Protein AF-A0A9D2CQS1-F1 (afdb_monomer_lite)

Structure (mmCIF, N/CA/C/O backbone):
data_AF-A0A9D2CQS1-F1
#
_entry.id   AF-A0A9D2CQS1-F1
#
loop_
_atom_site.group_PDB
_atom_site.id
_atom_site.type_symbol
_atom_site.label_atom_id
_atom_site.label_alt_id
_atom_site.label_comp_id
_atom_site.label_asym_id
_atom_site.label_entity_id
_atom_site.label_seq_id
_atom_site.pdbx_PDB_ins_code
_atom_site.Cartn_x
_atom_site.Cartn_y
_atom_site.Cartn_z
_atom_site.occupancy
_atom_site.B_iso_or_equiv
_atom_site.auth_seq_id
_atom_site.auth_comp_id
_atom_site.auth_asym_id
_atom_site.auth_atom_id
_atom_site.pdbx_PDB_model_num
ATOM 1 N N . MET A 1 1 ? 15.005 7.655 14.142 1.00 37.34 1 MET A N 1
ATOM 2 C CA . MET A 1 1 ? 15.671 6.493 13.519 1.00 37.34 1 MET A CA 1
ATOM 3 C C . MET A 1 1 ? 14.578 5.500 13.160 1.00 37.34 1 MET A C 1
ATOM 5 O O . MET A 1 1 ? 13.903 5.037 14.071 1.00 37.34 1 MET A O 1
ATOM 9 N N . ALA A 1 2 ? 14.325 5.274 11.869 1.00 42.75 2 ALA A N 1
ATOM 10 C CA . ALA A 1 2 ? 13.354 4.274 11.430 1.00 42.75 2 ALA A CA 1
ATOM 11 C C . ALA A 1 2 ? 13.926 2.873 11.679 1.00 42.75 2 ALA A C 1
ATOM 13 O O . ALA A 1 2 ? 15.115 2.647 11.453 1.00 42.75 2 ALA A O 1
ATOM 14 N N . ARG A 1 3 ? 13.106 1.957 12.195 1.00 43.25 3 ARG A N 1
ATOM 15 C CA . ARG A 1 3 ? 13.489 0.556 12.393 1.00 43.25 3 ARG A CA 1
ATOM 16 C C . ARG A 1 3 ? 12.855 -0.253 11.269 1.00 43.25 3 ARG A C 1
ATOM 18 O O . ARG A 1 3 ? 11.634 -0.285 11.168 1.00 43.25 3 ARG A O 1
ATOM 25 N N . PHE A 1 4 ? 13.686 -0.862 10.432 1.00 52.09 4 PHE A N 1
ATOM 26 C CA . PHE A 1 4 ? 13.247 -1.740 9.353 1.00 52.09 4 PHE A CA 1
ATOM 27 C C . PHE A 1 4 ? 13.206 -3.177 9.878 1.00 52.09 4 PHE A C 1
ATOM 29 O O . PHE A 1 4 ? 14.236 -3.725 10.267 1.00 52.09 4 PHE A O 1
ATOM 36 N N . GLY A 1 5 ? 12.015 -3.769 9.928 1.00 50.44 5 GLY A N 1
ATOM 37 C CA . GLY A 1 5 ? 11.848 -5.218 10.008 1.00 50.44 5 GLY A CA 1
ATOM 38 C C . GLY A 1 5 ? 11.540 -5.714 8.604 1.00 50.44 5 GLY A C 1
ATOM 39 O O . GLY A 1 5 ? 10.442 -5.460 8.114 1.00 50.44 5 GLY A O 1
ATOM 40 N N . GLY A 1 6 ? 12.526 -6.325 7.947 1.00 54.59 6 GLY A N 1
ATOM 41 C CA . GLY A 1 6 ? 12.411 -6.796 6.571 1.00 54.59 6 GLY A CA 1
ATOM 42 C C . GLY A 1 6 ? 12.294 -8.317 6.493 1.00 54.59 6 GLY A C 1
ATOM 43 O O . GLY A 1 6 ? 13.095 -9.019 7.109 1.00 54.59 6 GLY A O 1
ATOM 44 N N . LEU A 1 7 ? 11.333 -8.821 5.725 1.00 56.66 7 LEU A N 1
ATOM 45 C CA . LEU A 1 7 ? 11.319 -10.190 5.206 1.00 56.66 7 LEU A CA 1
ATOM 46 C C . LEU A 1 7 ? 11.597 -10.109 3.695 1.00 56.66 7 LEU A C 1
ATOM 48 O O . LEU A 1 7 ? 11.192 -9.151 3.044 1.00 56.66 7 LEU A O 1
ATOM 52 N N . TYR A 1 8 ? 12.308 -11.079 3.127 1.00 61.00 8 TYR A N 1
ATOM 53 C CA . TYR A 1 8 ? 12.513 -11.176 1.677 1.00 61.00 8 TYR A CA 1
ATOM 54 C C . TYR A 1 8 ? 11.636 -12.315 1.154 1.00 61.00 8 TYR A C 1
ATOM 56 O O . TYR A 1 8 ? 11.759 -13.432 1.660 1.00 61.00 8 TYR A O 1
ATOM 64 N N . VAL A 1 9 ? 10.766 -12.049 0.174 1.00 62.91 9 VAL A N 1
ATOM 65 C CA . VAL A 1 9 ? 10.009 -13.101 -0.530 1.00 62.91 9 VAL A CA 1
ATOM 66 C C . VAL A 1 9 ? 10.627 -13.380 -1.899 1.00 62.91 9 VAL A C 1
ATOM 68 O O . VAL A 1 9 ? 11.302 -12.523 -2.473 1.00 62.91 9 VAL A O 1
ATOM 71 N N . ARG A 1 10 ? 10.420 -14.589 -2.419 1.00 62.03 10 ARG A N 1
ATOM 72 C CA . ARG A 1 10 ? 11.031 -15.068 -3.667 1.00 62.03 10 ARG A CA 1
ATOM 73 C C . ARG A 1 10 ? 10.170 -14.773 -4.900 1.00 62.03 10 ARG A C 1
ATOM 75 O O . ARG A 1 10 ? 10.720 -14.573 -5.986 1.00 62.03 10 ARG A O 1
ATOM 82 N N . SER A 1 11 ? 8.848 -14.702 -4.754 1.00 71.19 11 SER A N 1
ATOM 83 C CA . SER A 1 11 ? 7.910 -14.463 -5.864 1.00 71.19 11 SER A CA 1
ATOM 84 C C . SER A 1 11 ? 7.709 -12.977 -6.212 1.00 71.19 11 SER A C 1
ATOM 86 O O . SER A 1 11 ? 7.797 -12.104 -5.351 1.00 71.19 11 SER A O 1
ATOM 88 N N . ASP A 1 12 ? 7.458 -12.690 -7.497 1.00 77.81 12 ASP A N 1
ATOM 89 C CA . ASP A 1 12 ? 6.963 -11.379 -7.977 1.00 77.81 12 ASP A CA 1
ATOM 90 C C . ASP A 1 12 ? 5.491 -11.171 -7.632 1.00 77.81 12 ASP A C 1
ATOM 92 O O . ASP A 1 12 ? 5.027 -10.032 -7.550 1.00 77.81 12 ASP A O 1
ATOM 96 N N . ASP A 1 13 ? 4.784 -12.277 -7.400 1.00 87.31 13 ASP A N 1
ATOM 97 C CA . ASP A 1 13 ? 3.378 -12.281 -7.072 1.00 87.31 13 ASP A CA 1
ATOM 98 C C . ASP A 1 13 ? 3.202 -12.647 -5.598 1.00 87.31 13 ASP A C 1
ATOM 100 O O . ASP A 1 13 ? 3.689 -13.675 -5.118 1.00 87.31 13 ASP A O 1
ATOM 104 N N . PHE A 1 14 ? 2.511 -11.795 -4.853 1.00 88.00 14 PHE A N 1
ATOM 105 C CA . PHE A 1 14 ? 2.350 -11.963 -3.415 1.00 88.00 14 PHE A CA 1
ATOM 106 C C . PHE A 1 14 ? 1.097 -11.275 -2.894 1.00 88.00 14 PHE A C 1
ATOM 108 O O . PHE A 1 14 ? 0.509 -10.400 -3.535 1.00 88.00 14 PHE A O 1
ATOM 115 N N . VAL A 1 15 ? 0.731 -11.651 -1.671 1.00 90.19 15 VAL A N 1
ATOM 116 C CA . VAL A 1 15 ? -0.367 -11.062 -0.913 1.00 90.19 15 VAL A CA 1
ATOM 117 C C . VAL A 1 15 ? 0.108 -10.668 0.481 1.00 90.19 15 VAL A C 1
ATOM 119 O O . VAL A 1 15 ? 0.662 -11.486 1.213 1.00 90.19 15 VAL A O 1
ATOM 122 N N . TYR A 1 16 ? -0.167 -9.423 0.857 1.00 89.00 16 TYR A N 1
ATOM 123 C CA . TYR A 1 16 ? -0.285 -8.982 2.241 1.00 89.00 16 TYR A CA 1
ATOM 124 C C . TYR A 1 16 ? -1.746 -9.003 2.641 1.00 89.00 16 TYR A C 1
ATOM 126 O O . TYR A 1 16 ? -2.579 -8.470 1.912 1.00 89.00 16 TYR A O 1
ATOM 134 N N . SER A 1 17 ? -2.051 -9.513 3.822 1.00 93.31 17 SER A N 1
ATOM 135 C CA . SER A 1 17 ? -3.371 -9.335 4.413 1.00 93.31 17 SER A CA 1
ATOM 136 C C . SER A 1 17 ? -3.293 -9.232 5.920 1.00 93.31 17 SER A C 1
ATOM 138 O O . SER A 1 17 ? -2.386 -9.781 6.539 1.00 93.31 17 SER A O 1
ATOM 140 N N . GLY A 1 18 ? -4.268 -8.569 6.513 1.00 93.75 18 GLY A N 1
ATOM 141 C CA . GLY A 1 18 ? -4.416 -8.506 7.955 1.00 93.75 18 GLY A CA 1
ATOM 142 C C . GLY A 1 18 ? -5.528 -7.549 8.330 1.00 93.75 18 GLY A C 1
ATOM 143 O O . GLY A 1 18 ? -6.294 -7.102 7.475 1.00 93.75 18 GLY A O 1
ATOM 144 N N . THR A 1 19 ? -5.564 -7.199 9.605 1.00 94.50 19 THR A N 1
ATOM 145 C CA . THR A 1 19 ? -6.498 -6.212 10.136 1.00 94.50 19 THR A CA 1
ATOM 146 C C . THR A 1 19 ? -5.701 -5.024 10.651 1.00 94.50 19 THR A C 1
ATOM 148 O O . THR A 1 19 ? -4.766 -5.187 11.436 1.00 94.50 19 THR A O 1
ATOM 151 N N . ILE A 1 20 ? -6.047 -3.820 10.200 1.00 90.94 20 ILE A N 1
ATOM 152 C CA . ILE A 1 20 ? -5.440 -2.570 10.651 1.00 90.94 20 ILE A CA 1
ATOM 153 C C . ILE A 1 20 ? -6.438 -1.758 11.471 1.00 90.94 20 ILE A C 1
ATOM 155 O O . ILE A 1 20 ? -7.561 -1.518 11.039 1.00 90.94 20 ILE A O 1
ATOM 159 N N . THR A 1 21 ? -6.006 -1.289 12.638 1.00 89.38 21 THR A N 1
ATOM 160 C CA . THR A 1 21 ? -6.774 -0.373 13.488 1.00 89.38 21 THR A CA 1
ATOM 161 C C . THR A 1 21 ? -5.973 0.899 13.708 1.00 89.38 21 THR A C 1
ATOM 163 O O . THR A 1 21 ? -4.811 0.839 14.109 1.00 89.38 21 THR A O 1
ATOM 166 N N . PHE A 1 22 ? -6.581 2.059 13.466 1.00 84.25 22 PHE A N 1
ATOM 167 C CA . PHE A 1 22 ? -5.936 3.352 13.700 1.00 84.25 22 PHE A CA 1
ATOM 168 C C . PHE A 1 22 ? -6.301 3.888 15.089 1.00 84.25 22 PHE A C 1
ATOM 170 O O . PHE A 1 22 ? -7.402 4.402 15.291 1.00 84.25 22 PHE A O 1
ATOM 177 N N . ASP A 1 23 ? -5.367 3.832 16.042 1.00 76.31 23 ASP A N 1
ATOM 178 C CA . ASP A 1 23 ? -5.560 4.365 17.402 1.00 76.31 23 ASP A CA 1
ATOM 179 C C . ASP A 1 23 ? -5.594 5.895 17.407 1.00 76.31 23 ASP A C 1
ATOM 181 O O . ASP A 1 23 ? -6.260 6.521 18.235 1.00 76.31 23 ASP A O 1
ATOM 185 N N . LYS A 1 24 ? -4.880 6.509 16.457 1.00 71.00 24 LYS A N 1
ATOM 186 C CA . LYS A 1 24 ? -4.965 7.930 16.120 1.00 71.00 24 LYS A CA 1
ATOM 187 C C . LYS A 1 24 ? -4.969 8.088 14.607 1.00 71.00 24 LYS A C 1
ATOM 189 O O . LYS A 1 24 ? -4.025 7.693 13.934 1.00 71.00 24 LYS A O 1
ATOM 194 N N . THR A 1 25 ? -5.997 8.738 14.073 1.00 62.75 25 THR A N 1
ATOM 195 C CA . THR A 1 25 ? -5.985 9.200 12.682 1.00 62.75 25 THR A CA 1
ATOM 196 C C . THR A 1 25 ? -5.242 10.526 12.630 1.00 62.75 25 THR A C 1
ATOM 198 O O . THR A 1 25 ? -5.837 11.586 12.860 1.00 62.75 25 THR A O 1
ATOM 201 N N . GLY A 1 26 ? -3.936 10.467 12.404 1.00 57.19 26 GLY A N 1
ATOM 202 C CA . GLY A 1 26 ? -3.149 11.668 12.187 1.00 57.19 26 GLY A CA 1
ATOM 203 C C . GLY A 1 26 ? -3.563 12.421 10.917 1.00 57.19 26 GLY A C 1
ATOM 204 O O . GLY A 1 26 ? -4.353 11.933 10.104 1.00 57.19 26 GLY A O 1
ATOM 205 N N . VAL A 1 27 ? -3.086 13.657 10.799 1.00 57.84 27 VAL A N 1
ATOM 206 C CA . VAL A 1 27 ? -3.340 14.553 9.653 1.00 57.84 27 VAL A CA 1
ATOM 207 C C . VAL A 1 27 ? -2.078 14.775 8.815 1.00 57.84 27 VAL A C 1
ATOM 209 O O . VAL A 1 27 ? -2.158 15.412 7.769 1.00 57.84 27 VAL A O 1
ATOM 212 N N . ASP A 1 28 ? -0.925 14.272 9.270 1.00 61.22 28 ASP A N 1
ATOM 213 C CA . ASP A 1 28 ? 0.359 14.375 8.579 1.00 61.22 28 ASP A CA 1
ATOM 214 C C . ASP A 1 28 ? 0.554 13.165 7.647 1.00 61.22 28 ASP A C 1
ATOM 216 O O . ASP A 1 28 ? 0.139 12.045 7.947 1.00 61.22 28 ASP A O 1
ATOM 220 N N . PHE A 1 29 ? 1.247 13.371 6.527 1.00 60.56 29 PHE A N 1
ATOM 221 C CA . PHE A 1 29 ? 1.643 12.310 5.590 1.00 60.56 29 PHE A CA 1
ATOM 222 C C . PHE A 1 29 ? 2.406 11.178 6.300 1.00 60.56 29 PHE A C 1
ATOM 224 O O . PHE A 1 29 ? 2.378 10.013 5.909 1.00 60.56 29 PHE A O 1
ATOM 231 N N . TRP A 1 30 ? 3.103 11.505 7.388 1.00 66.00 30 TRP A N 1
ATOM 232 C CA . TRP A 1 30 ? 3.865 10.563 8.207 1.00 66.00 30 TRP A CA 1
ATOM 233 C C . TRP A 1 30 ? 3.014 9.706 9.159 1.00 66.00 30 TRP A C 1
ATOM 235 O O . TRP A 1 30 ? 3.565 8.821 9.819 1.00 66.00 30 TRP A O 1
ATOM 245 N N . ASP A 1 31 ? 1.699 9.915 9.189 1.00 70.88 31 ASP A N 1
ATOM 246 C CA . ASP A 1 31 ? 0.775 9.280 10.128 1.00 70.88 31 ASP A CA 1
ATOM 247 C C . ASP A 1 31 ? 0.035 8.064 9.522 1.00 70.88 31 ASP A C 1
ATOM 249 O O . ASP A 1 31 ? -1.030 7.665 9.999 1.00 70.88 31 ASP A O 1
ATOM 253 N N . GLY A 1 32 ? 0.580 7.440 8.479 1.00 75.12 32 GLY A N 1
ATOM 254 C CA . GLY A 1 32 ? 0.019 6.220 7.887 1.00 75.12 32 GLY A CA 1
ATOM 255 C C . GLY A 1 32 ? 0.697 4.928 8.325 1.00 75.12 32 GLY A C 1
ATOM 256 O O . GLY A 1 32 ? 1.859 4.932 8.741 1.00 75.12 32 GLY A O 1
ATOM 257 N N . ALA A 1 33 ? -0.009 3.811 8.148 1.00 84.56 33 ALA A N 1
ATOM 258 C CA . ALA A 1 33 ? 0.635 2.504 8.071 1.00 84.56 33 ALA A CA 1
ATOM 259 C C . ALA A 1 33 ? 1.211 2.305 6.676 1.00 84.56 33 ALA A C 1
ATOM 261 O O . ALA A 1 33 ? 0.487 2.445 5.690 1.00 84.56 33 ALA A O 1
ATOM 262 N N . ARG A 1 34 ? 2.509 2.002 6.596 1.00 86.69 34 ARG A N 1
ATOM 263 C CA . ARG A 1 34 ? 3.194 1.787 5.324 1.00 86.69 34 ARG A CA 1
ATOM 264 C C . ARG A 1 34 ? 3.592 0.331 5.186 1.00 86.69 34 ARG A C 1
ATOM 266 O O . ARG A 1 34 ? 4.334 -0.193 6.019 1.00 86.69 34 ARG A O 1
ATOM 273 N N . PHE A 1 35 ? 3.135 -0.295 4.118 1.00 88.50 35 PHE A N 1
ATOM 274 C CA . PHE A 1 35 ? 3.511 -1.652 3.751 1.00 88.50 35 PHE A CA 1
ATOM 275 C C . PHE A 1 35 ? 4.529 -1.576 2.630 1.00 88.50 35 PHE A C 1
ATOM 277 O O . PHE A 1 35 ? 4.196 -1.125 1.540 1.00 88.50 35 PHE A O 1
ATOM 284 N N . VAL A 1 36 ? 5.765 -1.977 2.906 1.00 88.38 36 VAL A N 1
ATOM 285 C CA . VAL A 1 36 ? 6.832 -2.041 1.909 1.00 88.38 36 VAL A CA 1
ATOM 286 C C . VAL A 1 36 ? 6.533 -3.192 0.955 1.00 88.38 36 VAL A C 1
ATOM 288 O O . VAL A 1 36 ? 6.339 -4.322 1.396 1.00 88.38 36 VAL A O 1
ATOM 291 N N . ILE A 1 37 ? 6.468 -2.883 -0.337 1.00 88.25 37 ILE A N 1
ATOM 292 C CA . ILE A 1 37 ? 6.133 -3.820 -1.424 1.00 88.25 37 ILE A CA 1
ATOM 293 C C . ILE A 1 37 ? 7.238 -3.914 -2.490 1.00 88.25 37 ILE A C 1
ATOM 295 O O . ILE A 1 37 ? 7.050 -4.529 -3.542 1.00 88.25 37 ILE A O 1
ATOM 299 N N . GLY A 1 38 ? 8.368 -3.266 -2.218 1.00 87.62 38 GLY A N 1
ATOM 300 C CA . GLY A 1 38 ? 9.615 -3.302 -2.969 1.00 87.62 38 GLY A CA 1
ATOM 301 C C . GLY A 1 38 ? 10.690 -2.561 -2.173 1.00 87.62 38 GLY A C 1
ATOM 302 O O . GLY A 1 38 ? 10.397 -1.551 -1.535 1.00 87.62 38 GLY A O 1
ATOM 303 N N . TYR A 1 39 ? 11.923 -3.051 -2.160 1.00 84.38 39 TYR A N 1
ATOM 304 C CA . TYR A 1 39 ? 13.003 -2.495 -1.351 1.00 84.38 39 TYR A CA 1
ATOM 305 C C . TYR A 1 39 ? 14.357 -2.761 -2.007 1.00 84.38 39 TYR A C 1
ATOM 307 O O . TYR A 1 39 ? 14.743 -3.917 -2.163 1.00 84.38 39 TYR A O 1
ATOM 315 N N . ASN A 1 40 ? 15.088 -1.693 -2.323 1.00 82.50 40 ASN A N 1
ATOM 316 C CA . ASN A 1 40 ? 16.499 -1.777 -2.698 1.00 82.50 40 ASN A CA 1
ATOM 317 C C . ASN A 1 40 ? 17.368 -1.480 -1.472 1.00 82.50 40 ASN A C 1
ATOM 319 O O . ASN A 1 40 ? 18.233 -2.267 -1.087 1.00 82.50 40 ASN A O 1
ATOM 323 N N . ASP A 1 41 ? 17.112 -0.338 -0.830 1.00 82.19 41 ASP A N 1
ATOM 324 C CA . ASP A 1 41 ? 17.894 0.167 0.293 1.00 82.19 41 ASP A CA 1
ATOM 325 C C . ASP A 1 41 ? 17.062 1.139 1.169 1.00 82.19 41 ASP A C 1
ATOM 327 O O . ASP A 1 41 ? 15.924 1.473 0.832 1.00 82.19 41 ASP A O 1
ATOM 331 N N . PRO A 1 42 ? 17.577 1.617 2.323 1.00 79.12 42 PRO A N 1
ATOM 332 C CA . PRO A 1 42 ? 16.823 2.507 3.214 1.00 79.12 42 PRO A CA 1
ATOM 333 C C . PRO A 1 42 ? 16.420 3.866 2.611 1.00 79.12 42 PRO A C 1
ATOM 335 O O . PRO A 1 42 ? 15.651 4.604 3.232 1.00 79.12 42 PRO A O 1
ATOM 338 N N . THR A 1 43 ? 16.977 4.231 1.458 1.00 80.31 43 THR A N 1
ATOM 339 C CA . THR A 1 43 ? 16.719 5.464 0.706 1.00 80.31 43 THR A CA 1
ATOM 340 C C . THR A 1 43 ? 15.962 5.230 -0.605 1.00 80.31 43 THR A C 1
ATOM 342 O O . THR A 1 43 ? 15.407 6.191 -1.139 1.00 80.31 43 THR A O 1
ATOM 345 N N . GLU A 1 44 ? 15.825 3.978 -1.049 1.00 85.38 44 GLU A N 1
ATOM 346 C CA . GLU A 1 44 ? 15.041 3.581 -2.216 1.00 85.38 44 GLU A CA 1
ATOM 347 C C . GLU A 1 44 ? 14.154 2.353 -1.939 1.00 85.38 44 GLU A C 1
ATOM 349 O O . GLU A 1 44 ? 14.617 1.211 -1.865 1.00 85.38 44 GLU A O 1
ATOM 354 N N . PHE A 1 45 ? 12.848 2.594 -1.791 1.00 86.00 45 PHE A N 1
ATOM 355 C CA . PHE A 1 45 ? 11.854 1.554 -1.517 1.00 86.00 45 PHE A CA 1
ATOM 356 C C . PHE A 1 45 ? 10.439 1.995 -1.913 1.00 86.00 45 PHE A C 1
ATOM 358 O O . PHE A 1 45 ? 10.133 3.182 -1.997 1.00 86.00 45 PHE A O 1
ATOM 365 N N . GLU A 1 46 ? 9.551 1.032 -2.121 1.00 89.88 46 GLU A N 1
ATOM 366 C CA . GLU A 1 46 ? 8.153 1.211 -2.510 1.00 89.88 46 GLU A CA 1
ATOM 367 C C . GLU A 1 46 ? 7.209 0.828 -1.382 1.00 89.88 46 GLU A C 1
ATOM 369 O O . GLU A 1 46 ? 7.415 -0.185 -0.713 1.00 89.88 46 GLU A O 1
ATOM 374 N N . VAL A 1 47 ? 6.137 1.597 -1.202 1.00 90.00 47 VAL A N 1
ATOM 375 C CA . VAL A 1 47 ? 5.142 1.349 -0.159 1.00 90.00 47 VAL A CA 1
ATOM 376 C C . VAL A 1 47 ? 3.712 1.524 -0.645 1.00 90.00 47 VAL A C 1
ATOM 378 O O . VAL A 1 47 ? 3.426 2.347 -1.517 1.00 90.00 47 VAL A O 1
ATOM 381 N N . ILE A 1 48 ? 2.804 0.795 -0.000 1.00 92.31 48 ILE A N 1
ATOM 382 C CA . ILE A 1 48 ? 1.393 1.162 0.081 1.00 92.31 48 ILE A CA 1
ATOM 383 C C . ILE A 1 48 ? 1.142 1.840 1.422 1.00 92.31 48 ILE A C 1
ATOM 385 O O . ILE A 1 48 ? 1.319 1.234 2.482 1.00 92.31 48 ILE A O 1
ATOM 389 N N . ASP A 1 49 ? 0.714 3.095 1.366 1.00 88.75 49 ASP A N 1
ATOM 390 C CA . ASP A 1 49 ? 0.402 3.911 2.527 1.00 88.75 49 ASP A CA 1
ATOM 391 C C . ASP A 1 49 ? -1.105 3.919 2.790 1.00 88.75 49 ASP A C 1
ATOM 393 O O . ASP A 1 49 ? -1.881 4.357 1.943 1.00 88.75 49 ASP A O 1
ATOM 397 N N . PHE A 1 50 ? -1.513 3.518 3.990 1.00 89.06 50 PHE A N 1
ATOM 398 C CA . PHE A 1 50 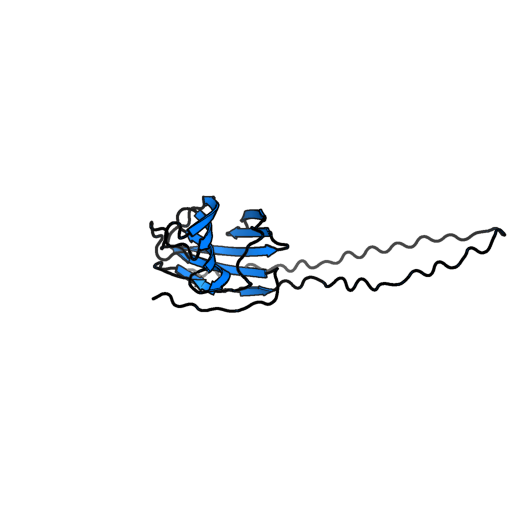? -2.871 3.690 4.500 1.00 89.06 50 PHE A CA 1
ATOM 399 C C . PHE A 1 50 ? -2.869 4.906 5.427 1.00 89.06 50 PHE A C 1
ATOM 401 O O . PHE A 1 50 ? -2.339 4.845 6.540 1.00 89.06 50 PHE A O 1
ATOM 408 N N . GLN A 1 51 ? -3.420 6.027 4.961 1.00 82.12 51 GLN A N 1
ATOM 409 C CA . GLN A 1 51 ? -3.464 7.305 5.681 1.00 82.12 51 GLN A CA 1
ATOM 410 C C . GLN A 1 51 ? -4.905 7.810 5.754 1.00 82.12 51 GLN A C 1
ATOM 412 O O . GLN A 1 51 ? -5.719 7.477 4.903 1.00 82.12 51 GLN A O 1
ATOM 417 N N . ARG A 1 52 ? -5.232 8.687 6.714 1.00 72.81 52 ARG A N 1
ATOM 418 C CA . ARG A 1 52 ? -6.602 9.214 6.911 1.00 72.81 52 ARG A CA 1
ATOM 419 C C . ARG A 1 52 ? -7.271 9.738 5.626 1.00 72.81 52 ARG A C 1
ATOM 421 O O . ARG A 1 52 ? -8.490 9.673 5.520 1.00 72.81 52 ARG A O 1
ATOM 428 N N . GLY A 1 53 ? -6.489 10.298 4.700 1.00 78.06 53 GLY A N 1
ATOM 429 C CA . GLY A 1 53 ? -6.977 10.859 3.437 1.00 78.06 53 GLY A CA 1
ATOM 430 C C . GLY A 1 53 ? -7.080 9.867 2.276 1.00 78.06 53 GLY A C 1
ATOM 431 O O . GLY A 1 53 ? -7.633 10.227 1.238 1.00 78.06 53 GLY A O 1
ATOM 432 N N . GLY A 1 54 ? -6.559 8.649 2.420 1.00 88.69 54 GLY A N 1
ATOM 433 C CA . GLY A 1 54 ? -6.638 7.639 1.377 1.00 88.69 54 GLY A CA 1
ATOM 434 C C . GLY A 1 54 ? -5.562 6.570 1.426 1.00 88.69 54 GLY A C 1
ATOM 435 O O . GLY A 1 54 ? -4.788 6.447 2.378 1.00 88.69 54 GLY A O 1
ATOM 436 N N . ILE A 1 55 ? -5.545 5.797 0.350 1.00 92.19 55 ILE A N 1
ATOM 437 C CA . ILE A 1 55 ? -4.556 4.760 0.090 1.00 92.19 55 ILE A CA 1
ATOM 438 C C . ILE A 1 55 ? -3.654 5.249 -1.036 1.00 92.19 55 ILE A C 1
ATOM 440 O O . ILE A 1 55 ? -4.150 5.682 -2.078 1.00 92.19 55 ILE A O 1
ATOM 444 N N . PHE A 1 56 ? -2.342 5.191 -0.828 1.00 91.62 56 PHE A N 1
ATOM 445 C CA . PHE A 1 56 ? -1.353 5.720 -1.764 1.00 91.62 56 PHE A CA 1
ATOM 446 C C . PHE A 1 56 ? -0.339 4.645 -2.124 1.00 91.62 56 PHE A C 1
ATOM 448 O O . PHE A 1 56 ? 0.152 3.945 -1.247 1.00 91.62 56 PHE A O 1
ATOM 455 N N . TYR A 1 57 ? 0.015 4.556 -3.402 1.00 93.12 57 TYR A N 1
ATOM 456 C CA . TYR A 1 57 ? 1.203 3.831 -3.841 1.00 93.12 57 TYR A CA 1
ATOM 457 C C . TYR A 1 57 ? 2.316 4.840 -4.113 1.00 93.12 57 TYR A C 1
ATOM 459 O O . TYR A 1 57 ? 2.167 5.719 -4.974 1.00 93.12 57 TYR A O 1
ATOM 467 N N . THR A 1 58 ? 3.414 4.734 -3.364 1.00 90.06 58 THR A N 1
ATOM 468 C CA . THR A 1 58 ? 4.533 5.676 -3.433 1.00 90.06 58 THR A CA 1
ATOM 469 C C . THR A 1 58 ? 5.886 4.961 -3.468 1.00 90.06 58 THR A C 1
ATOM 471 O O . THR A 1 58 ? 6.034 3.855 -2.948 1.00 90.06 58 THR A O 1
ATOM 474 N N . LYS A 1 59 ? 6.888 5.596 -4.087 1.00 89.06 59 LYS A N 1
ATOM 475 C CA . LYS A 1 59 ? 8.300 5.183 -4.043 1.00 89.06 59 LYS A CA 1
ATOM 476 C C . LYS A 1 59 ? 9.131 6.275 -3.393 1.00 89.06 59 LYS A C 1
ATOM 478 O O . LYS A 1 59 ? 9.111 7.428 -3.818 1.00 89.06 59 LYS A O 1
ATOM 483 N N . ARG A 1 60 ? 9.883 5.905 -2.364 1.00 86.25 60 ARG A N 1
ATOM 484 C CA . ARG A 1 60 ? 10.977 6.699 -1.817 1.00 86.25 60 ARG A CA 1
ATOM 485 C C . ARG A 1 60 ? 12.145 6.599 -2.794 1.00 86.25 60 ARG A C 1
ATOM 487 O O . ARG A 1 60 ? 12.515 5.496 -3.180 1.00 86.25 60 ARG A O 1
ATOM 494 N N . THR A 1 61 ? 12.688 7.736 -3.217 1.00 83.25 61 THR A N 1
ATOM 495 C CA . THR A 1 61 ? 13.841 7.801 -4.125 1.00 83.25 61 THR A CA 1
ATOM 496 C C . THR A 1 61 ? 15.062 8.397 -3.425 1.00 83.25 61 THR A C 1
ATOM 498 O O . THR A 1 61 ? 14.944 9.170 -2.465 1.00 83.25 61 THR A O 1
ATOM 501 N N . ASN A 1 62 ? 16.243 8.080 -3.962 1.00 77.50 62 ASN A N 1
ATOM 502 C CA . ASN A 1 62 ? 17.534 8.597 -3.497 1.00 77.50 62 ASN A CA 1
ATOM 503 C C . ASN A 1 62 ? 17.699 10.111 -3.718 1.00 77.50 62 ASN A C 1
ATOM 505 O O . ASN A 1 62 ? 18.582 10.734 -3.125 1.00 77.50 62 ASN A O 1
ATOM 509 N N . ASP A 1 63 ? 16.843 10.723 -4.540 1.00 72.06 63 ASP A N 1
ATOM 510 C CA . ASP A 1 63 ? 16.831 12.165 -4.747 1.00 72.06 63 ASP A CA 1
ATOM 511 C C . ASP A 1 63 ? 16.179 12.875 -3.547 1.00 72.06 63 ASP A C 1
ATOM 513 O O . ASP A 1 63 ? 15.004 12.705 -3.213 1.00 72.06 63 ASP A O 1
ATOM 517 N N . VAL A 1 64 ? 16.981 13.689 -2.864 1.00 54.69 64 VAL A N 1
ATOM 518 C CA . VAL A 1 64 ? 16.591 14.426 -1.657 1.00 54.69 64 VAL A CA 1
ATOM 519 C C . VAL A 1 64 ? 15.598 15.556 -1.974 1.00 54.69 64 VAL A C 1
ATOM 521 O O . VAL A 1 64 ? 14.887 16.004 -1.076 1.00 54.69 64 VAL A O 1
ATOM 524 N N . SER A 1 65 ? 15.523 16.010 -3.231 1.00 51.62 65 SER A N 1
ATOM 525 C CA . SER A 1 65 ? 14.681 17.140 -3.650 1.00 51.62 65 SER A CA 1
ATOM 526 C C . SER A 1 65 ? 13.223 16.763 -3.941 1.00 51.62 65 SER A C 1
ATOM 528 O O . SER A 1 65 ? 12.332 17.597 -3.784 1.00 51.62 65 SER A O 1
ATOM 530 N N . THR A 1 66 ? 12.957 15.504 -4.300 1.00 54.91 66 THR A N 1
ATOM 531 C CA . THR A 1 66 ? 11.636 15.009 -4.740 1.00 54.91 66 THR A CA 1
ATOM 532 C C . THR A 1 66 ? 11.129 13.853 -3.894 1.00 54.91 66 THR A C 1
ATOM 534 O O . THR A 1 66 ? 10.298 13.088 -4.357 1.00 54.91 66 THR A O 1
ATOM 537 N N . GLY A 1 67 ? 11.620 13.738 -2.658 1.00 73.44 67 GLY A N 1
ATOM 538 C CA . GLY A 1 67 ? 11.827 12.486 -1.941 1.00 73.44 67 GLY A CA 1
ATOM 539 C C . GLY A 1 67 ? 10.757 11.385 -1.914 1.00 73.44 67 GLY A C 1
ATOM 540 O O . GLY A 1 67 ? 11.089 10.276 -1.511 1.00 73.44 67 GLY A O 1
ATOM 541 N N . TRP A 1 68 ? 9.530 11.629 -2.348 1.00 83.44 68 TRP A N 1
ATOM 542 C CA . TRP A 1 68 ? 8.538 10.605 -2.635 1.00 83.44 68 TRP A CA 1
ATOM 543 C C . TRP A 1 68 ? 7.931 10.813 -4.024 1.00 83.44 68 TRP A C 1
ATOM 545 O O . TRP A 1 68 ? 7.361 11.863 -4.321 1.00 83.44 68 TRP A O 1
ATOM 555 N N . GLN A 1 69 ? 8.002 9.781 -4.856 1.00 87.94 69 GLN A N 1
ATOM 556 C CA . GLN A 1 69 ? 7.251 9.691 -6.098 1.00 87.94 69 GLN A CA 1
ATOM 557 C C . GLN A 1 69 ? 5.880 9.070 -5.813 1.00 87.94 69 GLN A C 1
ATOM 559 O O . GLN A 1 69 ? 5.793 7.992 -5.227 1.00 87.94 69 GLN A O 1
ATOM 564 N N . HIS A 1 70 ? 4.808 9.739 -6.237 1.00 88.06 70 HIS A N 1
ATOM 565 C CA . HIS A 1 70 ? 3.433 9.256 -6.089 1.00 88.06 70 HIS A CA 1
ATOM 566 C C . HIS A 1 70 ? 2.935 8.663 -7.410 1.00 88.06 70 HIS A C 1
ATOM 568 O O . HIS A 1 70 ? 2.952 9.348 -8.432 1.00 88.06 70 HIS A O 1
ATOM 574 N N . TYR A 1 71 ? 2.471 7.413 -7.385 1.00 90.94 71 TYR A N 1
ATOM 575 C CA . TYR A 1 71 ? 2.002 6.705 -8.582 1.00 90.94 71 TYR A CA 1
ATOM 576 C C . TYR A 1 71 ? 0.481 6.688 -8.704 1.00 90.94 71 TYR A C 1
ATOM 578 O O . TYR A 1 71 ? -0.066 6.974 -9.768 1.00 90.94 71 TYR A O 1
ATOM 586 N N . THR A 1 72 ? -0.209 6.361 -7.610 1.00 92.88 72 THR A N 1
ATOM 587 C CA . THR A 1 72 ? -1.672 6.399 -7.538 1.00 92.88 72 THR A CA 1
ATOM 588 C C . THR A 1 72 ? -2.145 6.728 -6.128 1.00 92.88 72 THR A C 1
ATOM 590 O O . THR A 1 72 ? -1.459 6.435 -5.143 1.00 92.88 72 THR A O 1
ATOM 593 N N . SER A 1 73 ? -3.314 7.359 -6.042 1.00 92.12 73 SER A N 1
ATOM 594 C CA . SER A 1 73 ? -4.002 7.673 -4.797 1.00 92.12 73 SER A CA 1
ATOM 595 C C . SER A 1 73 ? -5.500 7.442 -4.950 1.00 92.12 73 SER A C 1
ATOM 597 O O . SER A 1 73 ? -6.119 7.872 -5.924 1.00 92.12 73 SER A O 1
ATOM 599 N N . VAL A 1 74 ? -6.090 6.768 -3.968 1.00 93.56 74 VAL A N 1
ATOM 600 C CA . VAL A 1 74 ? -7.538 6.571 -3.897 1.00 93.56 74 VAL A CA 1
ATOM 601 C C . VAL A 1 74 ? -8.042 7.160 -2.585 1.00 93.56 74 VAL A C 1
ATOM 603 O O . VAL A 1 74 ? -7.587 6.730 -1.520 1.00 93.56 74 VAL A O 1
ATOM 606 N N . PRO A 1 75 ? -8.957 8.148 -2.626 1.00 91.56 75 PRO A N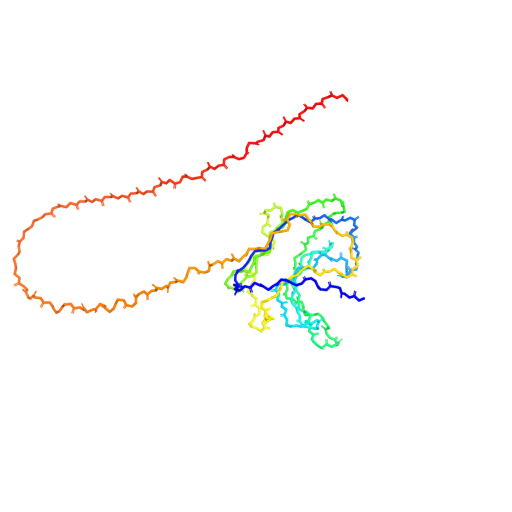 1
ATOM 607 C CA . PRO A 1 75 ? -9.562 8.692 -1.421 1.00 91.56 75 PRO A CA 1
ATOM 608 C C . PRO A 1 75 ? -10.267 7.597 -0.622 1.00 91.56 75 PRO A C 1
ATOM 610 O O . PRO A 1 75 ? -11.119 6.880 -1.142 1.00 91.56 75 PRO A O 1
ATOM 613 N N . TYR A 1 76 ? -9.921 7.492 0.655 1.00 89.44 76 TYR A N 1
ATOM 614 C CA . TYR A 1 76 ? -10.528 6.553 1.590 1.00 89.44 76 TYR A CA 1
ATOM 615 C C . TYR A 1 76 ? -10.438 7.140 2.995 1.00 89.44 76 TYR A C 1
ATOM 617 O O . TYR A 1 76 ? -9.366 7.563 3.425 1.00 89.44 76 TYR A O 1
ATOM 625 N N . LEU A 1 77 ? -11.565 7.197 3.704 1.00 88.50 77 LEU A N 1
ATOM 626 C CA . LEU A 1 77 ? -11.640 7.843 5.011 1.00 88.50 77 LEU A CA 1
ATOM 627 C C . LEU A 1 77 ? -11.589 6.803 6.130 1.00 88.50 77 LEU A C 1
ATOM 629 O O . LEU A 1 77 ? -12.621 6.290 6.561 1.00 88.50 77 LEU A O 1
ATOM 633 N N . PHE A 1 78 ? -10.386 6.537 6.632 1.00 87.06 78 PHE A N 1
ATOM 634 C CA . PHE A 1 78 ? -10.211 5.727 7.836 1.00 87.06 78 PHE A CA 1
ATOM 635 C C . PHE A 1 78 ? -10.643 6.513 9.076 1.00 87.06 78 PHE A C 1
ATOM 637 O O . PHE A 1 78 ? -10.301 7.691 9.243 1.00 87.06 78 PHE A O 1
ATOM 644 N N . LYS A 1 79 ? -11.384 5.854 9.965 1.00 86.69 79 LYS A N 1
ATOM 645 C CA . LYS A 1 79 ? -11.839 6.399 11.240 1.00 86.69 79 LYS A CA 1
ATOM 646 C C . LYS A 1 79 ? -11.018 5.835 12.387 1.00 86.69 79 LYS A C 1
ATOM 648 O O . LYS A 1 79 ? -10.570 4.693 12.375 1.00 86.69 79 LYS A O 1
ATOM 653 N N . GLN A 1 80 ? -10.837 6.671 13.399 1.00 86.62 80 GLN A N 1
ATOM 654 C CA . GLN A 1 80 ? -10.136 6.297 14.615 1.00 86.62 80 GLN A CA 1
ATOM 655 C C . GLN A 1 80 ? -10.921 5.228 15.381 1.00 86.62 80 GLN A C 1
ATOM 657 O O . GLN A 1 80 ? -12.129 5.370 15.566 1.00 86.62 80 GLN A O 1
ATOM 662 N N . GLY A 1 81 ? -10.223 4.194 15.851 1.00 87.06 81 GLY A N 1
ATOM 663 C CA . GLY A 1 81 ? -10.799 3.092 16.624 1.00 87.06 81 GLY A CA 1
ATOM 664 C C . GLY A 1 81 ? -11.624 2.093 15.809 1.00 87.06 81 GLY A C 1
ATOM 665 O O . GLY A 1 81 ? -12.116 1.126 16.382 1.00 87.06 81 GLY A O 1
ATOM 666 N N . GLU A 1 82 ? -11.773 2.301 14.498 1.00 90.81 82 GLU A N 1
ATOM 667 C CA . GLU A 1 82 ? -12.327 1.294 13.594 1.00 90.81 82 GLU A CA 1
ATOM 668 C C . GLU A 1 82 ? -11.208 0.377 13.085 1.00 90.81 82 GLU A C 1
ATOM 670 O O . GLU A 1 82 ? -10.091 0.823 12.797 1.00 90.81 82 GLU A O 1
ATOM 675 N N . SER A 1 83 ? -11.539 -0.908 12.978 1.00 92.94 83 SER A N 1
ATOM 676 C CA . SER A 1 83 ? -10.683 -1.935 12.394 1.00 92.94 83 SER A CA 1
ATOM 677 C C . SER A 1 83 ? -11.070 -2.173 10.939 1.00 92.94 83 SER A C 1
ATOM 679 O O . SER A 1 83 ? -12.254 -2.183 10.597 1.00 92.94 83 SER A O 1
ATOM 681 N N . TYR A 1 84 ? -10.066 -2.377 10.095 1.00 94.00 84 TYR A N 1
ATOM 682 C CA . TYR A 1 84 ? -10.225 -2.595 8.665 1.00 94.00 84 TYR A CA 1
ATOM 683 C C . TYR A 1 84 ? -9.467 -3.845 8.252 1.00 94.00 84 TYR A C 1
ATOM 685 O O . TYR A 1 84 ? -8.251 -3.918 8.436 1.00 94.00 84 TYR A O 1
ATOM 693 N N . ASP A 1 85 ? -10.166 -4.803 7.659 1.00 96.94 85 ASP A N 1
ATOM 694 C CA . ASP A 1 85 ? -9.501 -5.913 6.990 1.00 96.94 85 ASP A CA 1
ATOM 695 C C . ASP A 1 85 ? -8.940 -5.398 5.671 1.00 96.94 85 ASP A C 1
ATOM 697 O O . ASP A 1 85 ? -9.641 -4.732 4.911 1.00 96.94 85 ASP A O 1
ATOM 701 N N . PHE A 1 86 ? -7.673 -5.673 5.393 1.00 96.19 86 PHE A N 1
ATOM 702 C CA . PHE A 1 86 ? -7.033 -5.233 4.162 1.00 96.19 86 PHE A CA 1
ATOM 703 C C . PHE A 1 86 ? -6.366 -6.398 3.444 1.00 96.19 86 PHE A C 1
ATOM 705 O O . PHE A 1 86 ? -5.908 -7.360 4.067 1.00 96.19 86 PHE A O 1
ATOM 712 N N . ALA A 1 87 ? -6.263 -6.271 2.124 1.00 95.94 87 ALA A N 1
ATOM 713 C CA . ALA A 1 87 ? -5.361 -7.080 1.323 1.00 95.94 87 ALA A CA 1
ATOM 714 C C . ALA A 1 87 ? -4.628 -6.211 0.297 1.00 95.94 87 ALA A C 1
ATOM 716 O O . ALA A 1 87 ? -5.254 -5.421 -0.401 1.00 95.94 87 ALA A O 1
ATOM 717 N N . ILE A 1 88 ? -3.313 -6.376 0.177 1.00 94.69 88 ILE A N 1
ATOM 718 C CA . ILE A 1 88 ? -2.494 -5.788 -0.890 1.00 94.69 88 ILE A CA 1
ATOM 719 C C . ILE A 1 88 ? -1.964 -6.949 -1.711 1.00 94.69 88 ILE A C 1
ATOM 721 O O . ILE A 1 88 ? -1.323 -7.845 -1.166 1.00 94.69 88 ILE A O 1
ATOM 725 N N . LYS A 1 89 ? -2.230 -6.943 -3.010 1.00 94.00 89 LYS A N 1
ATOM 726 C CA . LYS A 1 89 ? -1.837 -8.018 -3.915 1.00 94.00 89 LYS A CA 1
ATOM 727 C C . LYS A 1 89 ? -1.006 -7.425 -5.032 1.00 94.00 89 LYS A C 1
ATOM 729 O O . LYS A 1 89 ? -1.427 -6.455 -5.661 1.00 94.00 89 LYS A O 1
ATOM 734 N N . VAL A 1 90 ? 0.143 -8.025 -5.289 1.00 91.75 90 VAL A N 1
ATOM 735 C CA . VAL A 1 90 ? 0.886 -7.807 -6.526 1.00 91.75 90 VAL A CA 1
ATOM 736 C C . VAL A 1 90 ? 0.757 -9.093 -7.317 1.00 91.75 90 VAL A C 1
ATOM 738 O O . VAL A 1 90 ? 1.082 -10.154 -6.800 1.00 91.75 90 VAL A O 1
ATOM 741 N N . ILE A 1 91 ? 0.181 -9.011 -8.513 1.00 91.69 91 ILE A N 1
ATOM 742 C CA . ILE A 1 91 ? -0.047 -10.167 -9.387 1.00 91.69 91 ILE A CA 1
ATOM 743 C C . ILE A 1 91 ? 0.243 -9.725 -10.813 1.00 91.69 91 ILE A C 1
ATOM 745 O O . ILE A 1 91 ? -0.370 -8.768 -11.291 1.00 91.69 91 ILE A O 1
ATOM 749 N N . ASP A 1 92 ? 1.185 -10.393 -11.473 1.00 90.62 92 ASP A N 1
ATOM 750 C CA . ASP A 1 92 ? 1.589 -10.113 -12.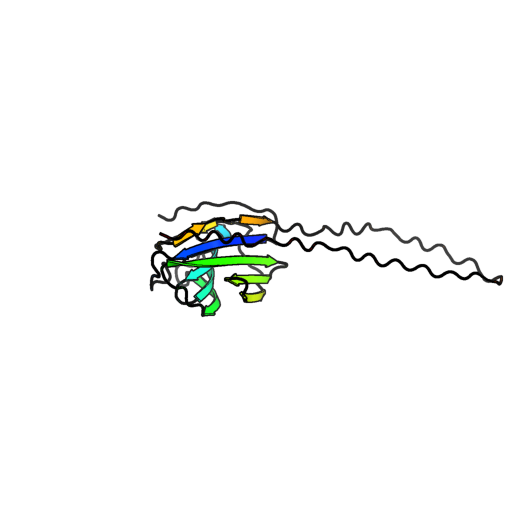855 1.00 90.62 92 ASP A CA 1
ATOM 751 C C . ASP A 1 92 ? 1.910 -8.628 -13.103 1.00 90.62 92 ASP A C 1
ATOM 753 O O . ASP A 1 92 ? 1.459 -8.011 -14.071 1.00 90.62 92 ASP A O 1
ATOM 757 N N . GLY A 1 93 ? 2.666 -8.023 -12.179 1.00 89.69 93 GLY A N 1
ATOM 758 C CA . GLY A 1 93 ? 3.073 -6.615 -12.265 1.00 89.69 93 GLY A CA 1
ATOM 759 C C . GLY A 1 93 ? 1.931 -5.612 -12.066 1.00 89.69 93 GLY A C 1
ATOM 760 O O . GLY A 1 93 ? 2.089 -4.428 -12.371 1.00 89.69 93 GLY A O 1
ATOM 761 N N . LYS A 1 94 ? 0.777 -6.064 -11.564 1.00 94.31 94 LYS A N 1
ATOM 762 C CA . LYS A 1 9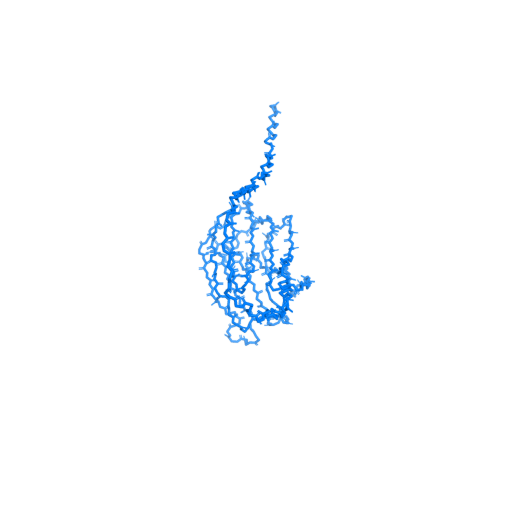4 ? -0.368 -5.213 -11.237 1.00 94.31 94 LYS A CA 1
ATOM 763 C C . LYS A 1 94 ? -0.628 -5.185 -9.741 1.00 94.31 94 LYS A C 1
ATOM 765 O O . LYS A 1 94 ? -0.597 -6.218 -9.076 1.00 94.31 94 LYS A O 1
ATOM 770 N N . LEU A 1 95 ? -0.946 -3.997 -9.243 1.00 95.44 95 LEU A N 1
ATOM 771 C CA . LEU A 1 95 ? -1.327 -3.756 -7.860 1.00 95.44 95 LEU A CA 1
ATOM 772 C C . LEU A 1 95 ? -2.846 -3.837 -7.697 1.00 95.44 95 LEU A C 1
ATOM 774 O O . LEU A 1 95 ? -3.597 -3.179 -8.423 1.00 95.44 95 LEU A O 1
ATOM 778 N N . TYR A 1 96 ? -3.275 -4.575 -6.679 1.00 96.81 96 TYR A N 1
ATOM 779 C CA . TYR A 1 96 ? -4.645 -4.595 -6.187 1.00 96.81 96 TYR A CA 1
ATOM 780 C C . TYR A 1 96 ? -4.657 -4.298 -4.692 1.00 96.81 96 TYR A C 1
ATOM 782 O O . TYR A 1 96 ? -3.813 -4.805 -3.951 1.00 96.81 96 TYR A O 1
ATOM 790 N N . VAL A 1 97 ? -5.623 -3.502 -4.241 1.00 97.50 97 VAL A N 1
ATOM 791 C CA . VAL A 1 97 ? -5.834 -3.240 -2.814 1.00 97.50 97 VAL A CA 1
ATOM 792 C C . VAL A 1 97 ? -7.306 -3.412 -2.490 1.00 97.50 97 VAL A C 1
ATOM 794 O O . VAL A 1 97 ? -8.142 -2.757 -3.107 1.00 97.50 97 VAL A O 1
ATOM 797 N N . ASP A 1 98 ? -7.596 -4.269 -1.517 1.00 97.69 98 ASP A N 1
ATOM 798 C CA . ASP A 1 98 ? -8.930 -4.497 -0.971 1.00 97.69 98 ASP A CA 1
ATOM 799 C C . ASP A 1 98 ? -9.001 -3.950 0.462 1.00 97.69 98 ASP A C 1
ATOM 801 O O . ASP A 1 98 ? -8.054 -4.127 1.234 1.00 97.69 98 ASP A O 1
ATOM 805 N N . VAL A 1 99 ? -10.122 -3.327 0.833 1.00 96.69 99 VAL A N 1
ATOM 806 C CA . VAL A 1 99 ? -10.436 -2.936 2.217 1.00 96.69 99 VAL A CA 1
ATOM 807 C C . VAL A 1 99 ? -11.852 -3.387 2.553 1.00 96.69 99 VAL A C 1
ATOM 809 O O . VAL A 1 99 ? -12.786 -3.068 1.829 1.00 96.69 99 VAL A O 1
ATOM 812 N N . ASN A 1 100 ? -12.019 -4.149 3.635 1.00 96.25 100 ASN A N 1
ATOM 813 C CA . ASN A 1 100 ? -13.282 -4.767 4.054 1.00 96.25 100 ASN A CA 1
ATOM 814 C C . ASN A 1 100 ? -13.978 -5.573 2.935 1.00 96.25 100 ASN A C 1
ATOM 816 O O . ASN A 1 100 ? -15.202 -5.671 2.894 1.00 96.25 100 ASN A O 1
ATOM 820 N N . GLY A 1 101 ? -13.189 -6.157 2.027 1.00 93.50 101 GLY A N 1
ATOM 821 C CA . GLY A 1 101 ? -13.673 -6.905 0.863 1.00 93.50 101 GLY A CA 1
ATOM 822 C C . GLY A 1 101 ? -13.956 -6.056 -0.381 1.00 93.50 101 GLY A C 1
ATOM 823 O O . GLY A 1 101 ? -14.115 -6.626 -1.460 1.00 93.50 101 GLY A O 1
ATOM 824 N N . ASP A 1 102 ? -13.952 -4.727 -0.268 1.00 96.25 102 ASP A N 1
ATOM 825 C CA . ASP A 1 102 ? -14.145 -3.820 -1.399 1.00 96.25 102 ASP A CA 1
ATOM 826 C C . ASP A 1 102 ? -12.820 -3.562 -2.124 1.00 96.25 102 ASP A C 1
ATOM 828 O O . ASP A 1 102 ? -11.822 -3.180 -1.509 1.00 96.25 102 ASP A O 1
ATOM 832 N N . ARG A 1 103 ? -12.817 -3.731 -3.451 1.00 96.75 103 ARG A N 1
ATOM 833 C CA . ARG A 1 103 ? -11.666 -3.447 -4.320 1.00 96.75 103 ARG A CA 1
ATOM 834 C C . ARG A 1 103 ? -11.473 -1.935 -4.456 1.00 96.75 103 ARG A C 1
ATOM 836 O O . ARG A 1 103 ? -12.233 -1.272 -5.156 1.00 96.75 103 ARG A O 1
ATOM 843 N N . ILE A 1 104 ? -10.438 -1.400 -3.811 1.00 96.50 104 ILE A N 1
ATOM 844 C CA . ILE A 1 104 ? -10.105 0.034 -3.796 1.00 96.50 104 ILE A CA 1
ATOM 845 C C . ILE A 1 104 ? -9.157 0.408 -4.938 1.00 96.50 104 ILE A C 1
ATOM 847 O O . ILE A 1 104 ? -9.383 1.394 -5.636 1.00 96.50 104 ILE A O 1
ATOM 851 N N . ILE A 1 105 ? -8.099 -0.381 -5.145 1.00 96.75 105 ILE A N 1
ATOM 852 C CA . ILE A 1 105 ? -7.210 -0.267 -6.311 1.00 96.75 105 ILE A CA 1
ATOM 853 C C . ILE A 1 105 ? -7.386 -1.531 -7.135 1.00 96.75 105 ILE A C 1
ATOM 855 O O . ILE A 1 105 ? -7.172 -2.621 -6.610 1.00 96.75 105 ILE A O 1
ATOM 859 N N . ASP A 1 106 ? -7.755 -1.388 -8.409 1.00 96.56 106 ASP A N 1
ATOM 860 C CA . ASP A 1 106 ? -8.042 -2.514 -9.296 1.00 96.56 106 ASP A CA 1
ATOM 861 C C . ASP A 1 106 ? -7.073 -2.594 -10.476 1.00 96.56 106 ASP A C 1
ATOM 863 O O . ASP A 1 106 ? -7.230 -1.909 -11.486 1.00 96.56 106 ASP A O 1
ATOM 867 N N . GLY A 1 107 ? -6.047 -3.432 -10.340 1.00 95.56 107 GLY A N 1
ATOM 868 C CA . GLY A 1 107 ? -5.158 -3.788 -11.440 1.00 95.56 107 GLY A CA 1
ATOM 869 C C . GLY A 1 107 ? -4.287 -2.639 -11.940 1.00 95.56 107 GLY A C 1
ATOM 870 O O . GLY A 1 107 ? -4.026 -2.556 -13.142 1.00 95.56 107 GLY A O 1
ATOM 871 N N . TYR A 1 108 ? -3.830 -1.760 -11.041 1.00 96.50 108 TYR A N 1
ATOM 872 C CA . TYR A 1 108 ? -2.935 -0.663 -11.407 1.00 96.50 108 TYR A CA 1
ATOM 873 C C . TYR A 1 108 ? -1.625 -1.226 -11.965 1.00 96.50 108 TYR A C 1
ATOM 875 O O . TYR A 1 108 ? -0.918 -1.954 -11.267 1.00 96.50 108 TYR A O 1
ATOM 883 N N . ALA A 1 109 ? -1.310 -0.897 -13.219 1.00 95.69 109 ALA A N 1
ATOM 884 C CA . ALA A 1 109 ? -0.073 -1.317 -13.865 1.00 95.69 109 ALA A CA 1
ATOM 885 C C . ALA A 1 109 ? 1.115 -0.631 -13.187 1.00 95.69 109 ALA A C 1
ATOM 887 O O . ALA A 1 109 ? 1.246 0.593 -13.232 1.00 95.69 109 ALA A O 1
ATOM 888 N N . MET A 1 110 ? 1.954 -1.424 -12.529 1.00 92.00 110 MET A N 1
ATOM 889 C CA . MET A 1 110 ? 3.085 -0.896 -11.781 1.00 92.00 110 MET A CA 1
ATOM 890 C C . MET A 1 110 ? 4.217 -0.496 -12.747 1.00 92.00 110 MET A C 1
ATOM 892 O O . MET A 1 110 ? 4.298 -1.052 -13.847 1.00 92.00 110 MET A O 1
ATOM 896 N N . PRO A 1 111 ? 5.079 0.470 -12.374 1.00 89.69 111 PRO A N 1
ATOM 897 C CA . PRO A 1 111 ? 6.227 0.865 -13.191 1.00 89.69 111 PRO A CA 1
ATOM 898 C C . PRO A 1 111 ? 7.135 -0.324 -13.522 1.00 89.69 111 PRO A C 1
ATOM 900 O O . PRO A 1 111 ? 7.102 -1.338 -12.834 1.00 89.69 111 PRO A O 1
ATOM 903 N N . ALA A 1 112 ? 7.959 -0.212 -14.563 1.00 83.75 112 ALA A N 1
ATOM 904 C CA . ALA A 1 112 ? 8.916 -1.266 -14.913 1.00 83.75 112 ALA A CA 1
ATOM 905 C C . ALA A 1 112 ? 10.210 -1.196 -14.077 1.00 83.75 112 ALA A C 1
ATOM 907 O O . ALA A 1 112 ? 10.877 -2.207 -13.886 1.00 83.75 112 ALA A O 1
ATOM 908 N N . ASP A 1 113 ? 10.561 -0.013 -13.568 1.00 82.44 113 ASP A N 1
ATOM 909 C CA . ASP A 1 113 ? 11.776 0.306 -12.803 1.00 82.44 113 ASP A CA 1
ATOM 910 C C . ASP A 1 113 ? 11.582 0.152 -11.283 1.00 82.44 113 ASP A C 1
ATOM 912 O O . ASP A 1 113 ? 12.018 0.983 -10.472 1.00 82.44 113 ASP A O 1
ATOM 916 N N . ARG A 1 114 ? 10.875 -0.909 -10.890 1.00 84.38 114 ARG A N 1
ATOM 917 C CA . ARG A 1 114 ? 10.528 -1.143 -9.488 1.00 84.38 114 ARG A CA 1
ATOM 918 C C . ARG A 1 114 ? 11.742 -1.481 -8.646 1.00 84.38 114 ARG A C 1
ATOM 920 O O . ARG A 1 114 ? 12.730 -2.024 -9.135 1.00 84.38 114 ARG A O 1
ATOM 927 N N . CYS A 1 115 ? 11.625 -1.201 -7.355 1.00 80.75 115 CYS A N 1
ATOM 928 C CA . CYS A 1 115 ? 12.546 -1.765 -6.376 1.00 80.75 115 CYS A CA 1
ATOM 929 C C . CYS A 1 115 ? 12.460 -3.302 -6.378 1.00 80.75 115 CYS A C 1
ATOM 931 O O . CYS A 1 115 ? 11.401 -3.871 -6.657 1.00 80.75 115 CYS A O 1
ATOM 933 N N . GLU A 1 116 ? 13.559 -3.964 -6.019 1.00 74.75 116 GLU A N 1
ATOM 934 C CA . GLU A 1 116 ? 13.625 -5.413 -5.845 1.00 74.75 116 GLU A CA 1
ATOM 935 C C . GLU A 1 116 ? 12.645 -5.912 -4.767 1.00 74.75 116 GLU A C 1
ATOM 937 O O . GLU A 1 116 ? 12.091 -5.150 -3.970 1.00 74.75 116 GLU A O 1
ATOM 942 N N . LYS A 1 117 ? 12.406 -7.226 -4.742 1.00 69.31 117 LYS A N 1
ATOM 943 C CA . LYS A 1 117 ? 11.451 -7.878 -3.837 1.00 69.31 117 LYS A CA 1
ATOM 944 C C . LYS A 1 117 ? 11.891 -7.724 -2.379 1.00 69.31 117 LYS A C 1
ATOM 946 O O . LYS A 1 117 ? 12.772 -8.441 -1.910 1.00 69.31 117 LYS A O 1
ATOM 951 N N . GLY A 1 118 ? 11.229 -6.849 -1.629 1.00 65.12 118 GLY A N 1
ATOM 952 C CA . GLY A 1 118 ? 11.444 -6.713 -0.192 1.00 65.12 118 GLY A CA 1
ATOM 953 C C . GLY A 1 118 ? 10.207 -6.204 0.535 1.00 65.12 118 GLY A C 1
ATOM 954 O O . GLY A 1 118 ? 9.424 -5.423 -0.006 1.00 65.12 118 GLY A O 1
ATOM 955 N N . PHE A 1 119 ? 10.024 -6.708 1.756 1.00 70.25 119 PHE A N 1
ATOM 956 C CA . PHE A 1 119 ? 8.754 -6.701 2.476 1.00 70.25 119 PHE A CA 1
ATOM 957 C C . PHE A 1 119 ? 8.984 -6.202 3.883 1.00 70.25 119 PHE A C 1
ATOM 959 O O . PHE A 1 119 ? 9.931 -6.609 4.548 1.00 70.25 119 PHE A O 1
ATOM 966 N N . GLY A 1 120 ? 8.094 -5.362 4.381 1.00 69.06 120 GLY A N 1
ATOM 967 C CA . GLY A 1 120 ? 8.173 -4.876 5.746 1.00 69.06 120 GLY A CA 1
ATOM 968 C C . GLY A 1 120 ? 7.003 -3.979 6.088 1.00 69.06 120 GLY A C 1
ATOM 969 O O . GLY A 1 120 ? 6.341 -3.431 5.213 1.00 69.06 120 GLY A O 1
ATOM 970 N N . VAL A 1 121 ? 6.751 -3.815 7.379 1.00 69.50 121 VAL A N 1
ATOM 971 C CA . VAL A 1 121 ? 5.882 -2.739 7.853 1.00 69.50 121 VAL A CA 1
ATOM 972 C C . VAL A 1 121 ? 6.787 -1.608 8.303 1.00 69.50 121 VAL A C 1
ATOM 974 O O . VAL A 1 121 ? 7.614 -1.775 9.200 1.00 69.50 121 VAL A O 1
ATOM 977 N N . PHE A 1 122 ? 6.632 -0.452 7.672 1.00 68.69 122 PHE A N 1
ATOM 978 C CA . PHE A 1 122 ? 7.317 0.766 8.056 1.00 68.69 122 PHE A CA 1
ATOM 979 C C . PHE A 1 122 ? 6.342 1.687 8.789 1.00 68.69 122 PHE A C 1
ATOM 981 O O . PHE A 1 122 ? 5.232 1.965 8.333 1.00 68.69 122 PHE A O 1
ATOM 988 N N . ASN A 1 123 ? 6.782 2.213 9.929 1.00 64.62 123 ASN A N 1
ATOM 989 C CA . ASN A 1 123 ? 6.058 3.237 10.667 1.00 64.62 123 ASN A CA 1
ATOM 990 C C . ASN A 1 123 ? 7.005 4.403 10.961 1.00 64.62 123 ASN A C 1
ATOM 992 O O . ASN A 1 123 ? 8.105 4.195 11.476 1.00 64.62 123 ASN A O 1
ATOM 996 N N . SER A 1 124 ? 6.585 5.629 10.636 1.00 55.44 124 SER A N 1
ATOM 997 C CA . SER A 1 124 ? 7.350 6.827 10.993 1.00 55.44 124 SER A CA 1
ATOM 998 C C . SER A 1 124 ? 6.842 7.551 12.235 1.00 55.44 124 SER A C 1
ATOM 1000 O O . SER A 1 124 ? 7.671 8.130 12.934 1.00 55.44 124 SER A O 1
ATOM 1002 N N . LYS A 1 125 ? 5.526 7.580 12.501 1.00 63.66 125 LYS A N 1
ATOM 1003 C CA . LYS A 1 125 ? 4.934 8.406 13.577 1.00 63.66 125 LYS A CA 1
ATOM 1004 C C . LYS A 1 125 ? 3.579 7.935 14.119 1.00 63.66 125 LYS A C 1
ATOM 1006 O O . LYS A 1 125 ? 3.196 8.375 15.202 1.00 63.66 125 LYS A O 1
ATOM 1011 N N . SER A 1 126 ? 2.846 7.091 13.398 1.00 61.28 126 SER A N 1
ATOM 1012 C CA . SER A 1 126 ? 1.445 6.836 13.726 1.00 61.28 126 SER A CA 1
ATOM 1013 C C . SER A 1 126 ? 1.237 5.748 14.767 1.00 61.28 126 SER A C 1
ATOM 1015 O O . SER A 1 126 ? 2.000 4.788 14.842 1.00 61.28 126 SER A O 1
ATOM 1017 N N . ALA A 1 127 ? 0.158 5.880 15.537 1.00 72.62 127 ALA A N 1
ATOM 1018 C CA . ALA A 1 127 ? -0.337 4.828 16.415 1.00 72.62 127 ALA A CA 1
ATOM 1019 C C . ALA A 1 127 ? -1.410 4.040 15.655 1.00 72.62 127 ALA A C 1
ATOM 1021 O O . ALA A 1 127 ? -2.563 4.464 15.566 1.00 72.62 127 ALA A O 1
ATOM 1022 N N . PHE A 1 128 ? -0.989 2.938 15.045 1.00 80.69 128 PHE A N 1
ATOM 1023 C CA . PHE A 1 128 ? -1.878 1.918 14.514 1.00 80.69 128 PHE A CA 1
ATOM 1024 C C . PHE A 1 128 ? -1.449 0.564 15.066 1.00 80.69 128 PHE A C 1
ATOM 1026 O O . PHE A 1 128 ? -0.270 0.342 15.360 1.00 80.69 128 PHE A O 1
ATOM 1033 N N . THR A 1 129 ? -2.408 -0.345 15.138 1.00 84.94 129 THR A N 1
ATOM 1034 C CA . THR A 1 129 ? -2.177 -1.749 15.453 1.00 84.94 129 THR A CA 1
ATOM 1035 C C . THR A 1 129 ? -2.447 -2.576 14.203 1.00 84.94 129 THR A C 1
ATOM 1037 O O . THR A 1 129 ? -3.415 -2.317 13.485 1.00 84.94 129 THR A O 1
ATOM 1040 N N . ILE A 1 130 ? -1.574 -3.548 13.929 1.00 86.44 130 ILE A N 1
ATOM 1041 C CA . ILE A 1 130 ? -1.803 -4.572 12.908 1.00 86.44 130 ILE A CA 1
ATOM 1042 C C . ILE A 1 130 ? -1.977 -5.904 13.619 1.00 86.44 130 ILE A C 1
ATOM 1044 O O . ILE A 1 130 ? -1.108 -6.322 14.386 1.00 86.44 130 ILE A O 1
ATOM 1048 N N . GLU A 1 131 ? -3.078 -6.574 13.318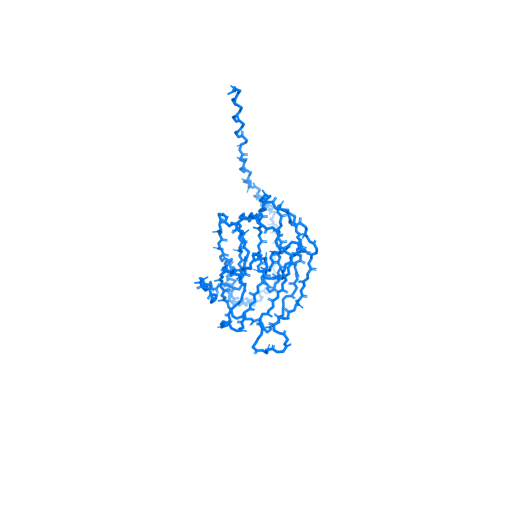 1.00 90.94 131 GLU A N 1
ATOM 1049 C CA . GLU A 1 131 ? -3.391 -7.910 13.804 1.00 90.94 131 GLU A CA 1
ATOM 1050 C C . GLU A 1 131 ? -3.450 -8.886 12.631 1.00 90.94 131 GLU A C 1
ATOM 1052 O O . GLU A 1 131 ? -3.791 -8.513 11.507 1.00 90.94 131 GLU A O 1
ATOM 1057 N N . ASN A 1 132 ? -3.106 -10.148 12.897 1.00 91.88 132 ASN A N 1
ATOM 1058 C CA . ASN A 1 132 ? -3.214 -11.245 11.930 1.00 91.88 132 ASN A CA 1
ATOM 1059 C C . ASN A 1 132 ? -2.515 -10.962 10.586 1.00 91.88 132 ASN A C 1
ATOM 1061 O O . ASN A 1 132 ? -3.025 -11.336 9.532 1.00 91.88 132 ASN A O 1
ATOM 1065 N N . LEU A 1 133 ? -1.354 -10.294 10.618 1.00 88.56 133 LEU A N 1
ATOM 1066 C CA . LEU A 1 133 ? -0.574 -10.021 9.413 1.00 88.56 133 LEU A CA 1
ATOM 1067 C C . LEU A 1 133 ? -0.073 -11.332 8.803 1.00 88.56 133 LEU A C 1
ATOM 1069 O O . LEU A 1 133 ? 0.743 -12.036 9.399 1.00 88.56 133 LEU A O 1
ATOM 1073 N N . VAL A 1 134 ? -0.529 -11.613 7.590 1.00 88.50 134 VAL A N 1
ATOM 1074 C CA . VAL A 1 134 ? -0.092 -12.736 6.768 1.00 88.50 134 VAL A CA 1
ATOM 1075 C C . VAL A 1 134 ? 0.568 -12.185 5.512 1.00 88.50 134 VAL A C 1
ATOM 1077 O O . VAL A 1 134 ? 0.053 -11.269 4.870 1.00 88.50 134 VAL A O 1
ATOM 1080 N N . ILE A 1 135 ? 1.716 -12.764 5.170 1.00 85.38 135 ILE A N 1
ATOM 1081 C CA . ILE A 1 135 ? 2.423 -12.525 3.914 1.00 85.38 135 ILE A CA 1
ATOM 1082 C C . ILE A 1 135 ? 2.508 -13.874 3.213 1.00 85.38 135 ILE A C 1
ATOM 1084 O O . ILE A 1 135 ? 2.984 -14.843 3.803 1.00 85.38 135 ILE A O 1
ATOM 1088 N N . SER A 1 136 ? 1.992 -13.960 1.992 1.00 86.19 136 SER A N 1
ATOM 1089 C CA . SER A 1 136 ? 1.969 -15.194 1.203 1.00 86.19 136 SER A CA 1
ATOM 1090 C C . SER A 1 136 ? 2.549 -14.945 -0.179 1.00 86.19 136 SER A C 1
ATOM 1092 O O . SER A 1 136 ? 2.145 -14.004 -0.861 1.00 86.19 136 SER A O 1
ATOM 1094 N N . GLU A 1 137 ? 3.482 -15.797 -0.590 1.00 86.12 137 GLU A N 1
ATOM 1095 C CA . GLU A 1 137 ? 3.925 -15.870 -1.980 1.00 86.12 137 GLU A CA 1
ATOM 1096 C C . GLU A 1 137 ? 2.861 -16.590 -2.807 1.00 86.12 137 GLU A C 1
ATOM 1098 O O . GLU A 1 137 ? 2.266 -17.568 -2.350 1.00 86.12 137 GLU A O 1
ATOM 1103 N N . LEU A 1 138 ? 2.621 -16.105 -4.020 1.00 82.19 138 LEU A N 1
ATOM 1104 C CA . LEU A 1 138 ? 1.826 -16.816 -5.007 1.00 82.19 138 LEU A CA 1
ATOM 1105 C C . LEU A 1 138 ? 2.803 -17.560 -5.912 1.00 82.19 138 LEU A C 1
ATOM 1107 O O . LEU A 1 138 ? 3.627 -16.944 -6.596 1.00 82.19 138 LEU A O 1
ATOM 1111 N N . GLU A 1 139 ? 2.744 -18.889 -5.869 1.00 74.56 139 GLU A N 1
ATOM 1112 C CA . GLU A 1 139 ? 3.465 -19.725 -6.821 1.00 74.56 139 GLU A CA 1
ATOM 1113 C C . GLU A 1 139 ? 2.862 -19.478 -8.203 1.00 74.56 139 GLU A C 1
ATOM 1115 O O . GLU A 1 139 ? 1.669 -19.697 -8.425 1.00 74.56 139 GLU A O 1
ATOM 1120 N N . LYS A 1 140 ? 3.683 -19.007 -9.144 1.00 64.56 140 LYS A N 1
ATOM 1121 C CA . LYS A 1 140 ? 3.317 -19.123 -10.552 1.00 64.56 140 LYS A CA 1
ATOM 1122 C C . LYS A 1 140 ? 3.457 -20.597 -10.880 1.00 64.56 140 LYS A C 1
ATOM 1124 O O . LYS A 1 140 ? 4.537 -21.148 -10.672 1.00 64.56 140 LYS A O 1
ATOM 1129 N N . GLU A 1 141 ? 2.392 -21.234 -11.363 1.00 55.16 141 GLU A N 1
ATOM 1130 C CA . GLU A 1 141 ? 2.550 -22.538 -11.994 1.00 55.16 141 GLU A CA 1
ATOM 1131 C C . GLU A 1 141 ? 3.599 -22.360 -13.092 1.00 55.16 141 GLU A C 1
ATOM 1133 O O . GLU A 1 141 ? 3.375 -21.666 -14.089 1.00 55.16 141 GLU A O 1
ATOM 1138 N N . GLU A 1 142 ? 4.786 -22.932 -12.886 1.00 46.84 142 GLU A N 1
ATOM 1139 C CA . GLU A 1 142 ? 5.707 -23.132 -13.984 1.00 46.84 142 GLU A CA 1
ATOM 1140 C C . GLU A 1 142 ? 4.953 -24.020 -14.963 1.00 46.84 142 GLU A C 1
ATOM 1142 O O . GLU A 1 142 ? 4.803 -25.226 -14.754 1.00 46.84 142 GLU A O 1
ATOM 1147 N N . ASN A 1 143 ? 4.476 -23.423 -16.054 1.00 45.25 143 ASN A N 1
ATOM 1148 C CA . ASN A 1 143 ? 4.263 -24.169 -17.273 1.00 45.25 143 ASN A CA 1
ATOM 1149 C C . ASN A 1 143 ? 5.642 -24.692 -17.678 1.00 45.25 143 ASN A C 1
ATOM 1151 O O . ASN A 1 143 ? 6.321 -24.136 -18.540 1.00 45.25 143 ASN A O 1
ATOM 1155 N N . ASN A 1 144 ? 6.031 -25.815 -17.080 1.00 42.38 144 ASN A N 1
ATOM 1156 C CA . ASN A 1 144 ? 6.887 -26.800 -17.700 1.00 42.38 144 ASN A CA 1
ATOM 1157 C C . ASN A 1 144 ? 6.076 -27.359 -18.868 1.00 42.38 144 ASN A C 1
ATOM 1159 O O . ASN A 1 144 ? 5.603 -28.494 -18.849 1.00 42.38 144 ASN A O 1
ATOM 1163 N N . GLY A 1 145 ? 5.855 -26.499 -19.868 1.00 40.25 145 GLY A N 1
ATOM 1164 C CA . GLY A 1 145 ? 5.406 -26.858 -21.188 1.00 40.25 145 GLY A CA 1
ATOM 1165 C C . GLY A 1 145 ? 6.479 -27.779 -21.711 1.00 40.25 145 GLY A C 1
ATOM 1166 O O . GLY A 1 145 ? 7.471 -27.332 -22.283 1.00 40.25 145 GLY A O 1
ATOM 1167 N N . GLY A 1 146 ? 6.311 -29.066 -21.413 1.00 37.88 146 GLY A N 1
ATOM 1168 C CA . GLY A 1 146 ? 7.090 -30.123 -21.998 1.00 37.88 146 GLY A CA 1
ATOM 1169 C C . GLY A 1 146 ? 7.035 -29.878 -23.489 1.00 37.88 146 GLY A C 1
ATOM 1170 O O . GLY A 1 146 ? 5.974 -29.995 -24.104 1.00 37.88 146 GLY A O 1
ATOM 1171 N N . GLY A 1 147 ? 8.177 -29.479 -24.042 1.00 40.41 147 GLY A N 1
ATOM 1172 C CA . GLY A 1 147 ? 8.445 -29.534 -25.462 1.00 40.41 147 GLY A CA 1
ATOM 1173 C C . GLY A 1 147 ? 8.373 -30.994 -25.876 1.00 40.41 147 GLY A C 1
ATOM 1174 O O . GLY A 1 147 ? 9.389 -31.659 -26.038 1.00 40.41 147 GLY A O 1
ATOM 1175 N N . GLY A 1 148 ? 7.156 -31.512 -26.002 1.00 33.84 148 GLY A N 1
ATOM 1176 C CA . GLY A 1 148 ? 6.881 -32.664 -26.819 1.00 33.84 148 GLY A CA 1
ATOM 1177 C C . GLY A 1 148 ? 7.038 -32.180 -28.243 1.00 33.84 148 GLY A C 1
ATOM 1178 O O . GLY A 1 148 ? 6.129 -31.566 -28.795 1.00 33.84 148 GLY A O 1
ATOM 1179 N N . THR A 1 149 ? 8.209 -32.412 -28.830 1.00 37.97 149 THR A N 1
ATOM 1180 C CA . THR A 1 149 ? 8.333 -32.479 -30.281 1.00 37.97 149 THR A CA 1
ATOM 1181 C C . THR A 1 149 ? 7.242 -33.416 -30.781 1.00 37.97 149 THR A C 1
ATOM 1183 O O . THR A 1 149 ? 7.337 -34.631 -30.617 1.00 37.97 149 THR A O 1
ATOM 1186 N N . THR A 1 150 ? 6.189 -32.858 -31.369 1.00 37.31 150 THR A N 1
ATOM 1187 C CA . THR A 1 150 ? 5.321 -33.587 -32.280 1.00 37.31 150 THR A CA 1
ATOM 1188 C C . THR A 1 150 ? 6.167 -33.916 -33.501 1.00 37.31 150 THR A C 1
ATOM 1190 O O . THR A 1 150 ? 6.232 -33.159 -34.466 1.00 37.31 150 THR A O 1
ATOM 1193 N N . THR A 1 151 ? 6.849 -35.059 -33.473 1.00 41.25 151 THR A N 1
ATOM 1194 C CA . THR A 1 151 ? 7.130 -35.779 -34.710 1.00 41.25 151 THR A CA 1
ATOM 1195 C C . THR A 1 151 ? 5.772 -36.123 -35.305 1.00 41.25 151 THR A C 1
ATOM 1197 O O . THR A 1 151 ? 5.096 -37.038 -34.839 1.00 41.25 151 THR A O 1
ATOM 1200 N N . GLN A 1 152 ? 5.335 -35.335 -36.290 1.00 39.28 152 GLN A N 1
ATOM 1201 C CA . GLN A 1 152 ? 4.289 -35.762 -37.210 1.00 39.28 152 GLN A CA 1
ATOM 1202 C C . GLN A 1 152 ? 4.714 -37.118 -37.786 1.00 39.28 152 GLN A C 1
ATOM 1204 O O . GLN A 1 152 ? 5.792 -37.199 -38.378 1.00 39.28 152 GLN A O 1
ATOM 1209 N N . PRO A 1 153 ? 3.922 -38.188 -37.631 1.00 39.97 153 PRO A N 1
ATOM 1210 C CA . PRO A 1 153 ? 4.054 -39.327 -38.517 1.00 39.97 153 PRO A CA 1
ATOM 1211 C C . PRO A 1 153 ? 3.612 -38.862 -39.906 1.00 39.97 153 PRO A C 1
ATOM 1213 O O . PRO A 1 153 ? 2.533 -38.281 -40.043 1.00 39.97 153 PRO A O 1
ATOM 1216 N N . GLU A 1 154 ? 4.449 -39.086 -40.918 1.00 40.09 154 GLU A N 1
ATOM 1217 C CA . GLU A 1 154 ? 4.048 -38.953 -42.318 1.00 40.09 154 GLU A CA 1
ATOM 1218 C C . GLU A 1 154 ? 2.753 -39.745 -42.564 1.00 40.09 154 GLU A C 1
ATOM 1220 O O . GLU A 1 154 ? 2.580 -40.864 -42.070 1.00 40.09 154 GLU A O 1
ATOM 1225 N N . GLU A 1 155 ? 1.827 -39.134 -43.302 1.00 34.69 155 GLU A N 1
ATOM 1226 C CA . GLU A 1 155 ? 0.550 -39.730 -43.688 1.00 34.69 155 GLU A CA 1
ATOM 1227 C C . GLU A 1 155 ? 0.748 -41.093 -44.377 1.00 34.69 155 GLU A C 1
ATOM 1229 O O . GLU A 1 155 ? 1.487 -41.181 -45.362 1.00 34.69 155 GLU A O 1
ATOM 1234 N N 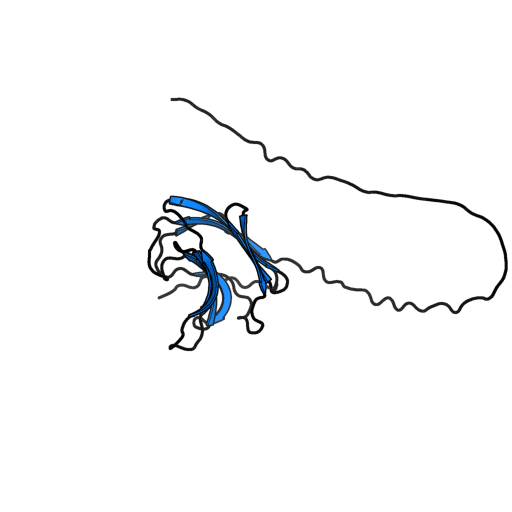. PRO A 1 156 ? 0.022 -42.154 -43.981 1.00 36.19 156 PRO A N 1
ATOM 1235 C CA . PRO A 1 156 ? -0.233 -43.268 -44.871 1.00 36.19 156 PRO A CA 1
ATOM 1236 C C . PRO A 1 156 ? -1.454 -42.944 -45.737 1.00 36.19 156 PRO A C 1
ATOM 1238 O O . PRO A 1 156 ? -2.537 -42.626 -45.245 1.00 36.19 156 PRO A O 1
ATOM 1241 N N . GLY A 1 157 ? -1.259 -43.036 -47.051 1.00 29.61 157 GLY A N 1
ATOM 1242 C CA . GLY A 1 157 ? -2.280 -42.781 -48.054 1.00 29.61 157 GLY A CA 1
ATOM 1243 C C . GLY A 1 157 ? -3.552 -43.625 -47.904 1.00 29.61 157 GLY A C 1
ATOM 1244 O O . GLY A 1 157 ? -3.523 -44.800 -47.555 1.00 29.61 157 GLY A O 1
ATOM 1245 N N . CYS A 1 158 ? -4.665 -42.968 -48.231 1.00 33.84 158 CYS A N 1
ATOM 1246 C CA . CYS A 1 158 ? -5.874 -43.467 -48.890 1.00 33.84 158 CYS A CA 1
ATOM 1247 C C . CYS A 1 158 ? -6.182 -44.980 -48.810 1.00 33.84 158 CYS A C 1
ATOM 1249 O O . CYS A 1 158 ? -5.628 -45.781 -49.563 1.00 33.84 158 CYS A O 1
ATOM 1251 N N . GLY A 1 159 ? -7.215 -45.340 -48.039 1.00 32.34 159 GLY A N 1
ATOM 1252 C CA . GLY A 1 159 ? -7.964 -46.579 -48.260 1.00 32.34 159 GLY A CA 1
ATOM 1253 C C . GLY A 1 159 ? -8.796 -47.053 -47.067 1.00 32.34 159 GLY A C 1
ATOM 1254 O O . GLY A 1 159 ? -8.244 -47.513 -46.079 1.00 32.34 159 GLY A O 1
ATOM 1255 N N . GLY A 1 160 ? -10.127 -47.042 -47.209 1.00 31.00 160 GLY A N 1
ATOM 1256 C CA . GLY A 1 160 ? -10.992 -48.022 -46.532 1.00 31.00 160 GLY A CA 1
ATOM 1257 C C . GLY A 1 160 ? -11.772 -47.578 -45.285 1.00 31.00 160 GLY A C 1
ATOM 1258 O O . GLY A 1 160 ? -11.388 -47.866 -44.166 1.00 31.00 160 GLY A O 1
ATOM 1259 N N . SER A 1 161 ? -12.938 -46.968 -45.511 1.00 31.64 161 SER A N 1
ATOM 1260 C CA . SER A 1 161 ? -14.265 -47.488 -45.120 1.00 31.64 161 SER A CA 1
ATOM 1261 C C . SER A 1 161 ? -14.523 -48.093 -43.713 1.00 31.64 161 SER A C 1
ATOM 1263 O O . SER A 1 161 ? -14.074 -49.192 -43.408 1.00 31.64 161 SER A O 1
ATOM 1265 N N . LEU A 1 162 ? -15.513 -47.467 -43.046 1.00 33.47 162 LEU A N 1
ATOM 1266 C CA . LEU A 1 162 ? -16.566 -47.979 -42.133 1.00 33.47 162 LEU A CA 1
ATOM 1267 C C . LEU A 1 162 ? -16.398 -47.914 -40.596 1.00 33.47 162 LEU A C 1
ATOM 1269 O O . LEU A 1 162 ? -15.698 -48.703 -39.981 1.00 33.47 162 LEU A O 1
ATOM 1273 N N . ALA A 1 163 ? -17.288 -47.080 -40.034 1.00 32.06 163 ALA A N 1
ATOM 1274 C CA . ALA A 1 163 ? -18.161 -47.308 -38.873 1.00 32.06 163 ALA A CA 1
ATOM 1275 C C . ALA A 1 163 ? -17.564 -47.349 -37.452 1.00 32.06 163 ALA A C 1
ATOM 1277 O O . ALA A 1 163 ? -16.779 -48.218 -37.100 1.00 32.06 163 ALA A O 1
ATOM 1278 N N . GLY A 1 164 ? -18.106 -46.489 -36.579 1.00 26.56 164 GLY A N 1
ATOM 1279 C CA . GLY A 1 164 ? -18.028 -46.671 -35.128 1.00 26.56 164 GLY A CA 1
ATOM 1280 C C . GLY A 1 164 ? -18.345 -45.411 -34.326 1.00 26.56 164 GLY A C 1
ATOM 1281 O O . GLY A 1 164 ? -17.482 -44.569 -34.121 1.00 26.56 164 GLY A O 1
ATOM 1282 N N . TYR A 1 165 ? -19.587 -45.290 -33.860 1.00 33.75 165 TYR A N 1
ATOM 1283 C CA . TYR A 1 165 ? -20.000 -44.354 -32.811 1.00 33.75 165 TYR A CA 1
ATOM 1284 C C . TYR A 1 165 ? -19.186 -44.549 -31.519 1.00 33.75 165 TYR A C 1
ATOM 1286 O O . TYR A 1 165 ? -19.016 -45.688 -31.099 1.00 33.75 165 TYR A O 1
ATOM 1294 N N . SER A 1 166 ? -18.877 -43.462 -30.801 1.00 33.16 166 SER A N 1
ATOM 1295 C CA . SER A 1 166 ? -19.289 -43.311 -29.391 1.00 33.16 166 SER A CA 1
ATOM 1296 C C . SER A 1 166 ? -18.977 -41.914 -28.853 1.00 33.16 166 SER A C 1
ATOM 1298 O O . SER A 1 166 ? -17.837 -41.459 -28.885 1.00 33.16 166 SER A O 1
ATOM 1300 N N . ALA A 1 167 ? -20.005 -41.267 -28.308 1.00 41.25 167 ALA A N 1
ATOM 1301 C CA . ALA A 1 167 ? -19.875 -40.162 -27.372 1.00 41.25 167 ALA A CA 1
ATOM 1302 C C . ALA A 1 167 ? -19.309 -40.662 -26.031 1.00 41.25 167 ALA A C 1
ATOM 1304 O O . ALA A 1 167 ? -19.659 -41.757 -25.595 1.00 41.25 167 ALA A O 1
ATOM 1305 N N . ALA A 1 168 ? -18.536 -39.828 -25.336 1.00 35.25 168 ALA A N 1
ATOM 1306 C CA . ALA A 1 168 ? -18.396 -39.910 -23.885 1.00 35.25 168 ALA A CA 1
ATOM 1307 C C . ALA A 1 168 ? -18.113 -38.517 -23.313 1.00 35.25 168 ALA A C 1
ATOM 1309 O O . ALA A 1 168 ? -17.060 -37.922 -23.529 1.00 35.25 168 ALA A O 1
ATOM 1310 N N . ALA A 1 169 ? -19.117 -38.006 -22.610 1.00 33.75 169 ALA A N 1
ATOM 1311 C CA . ALA A 1 169 ? -19.036 -36.874 -21.709 1.00 33.75 169 ALA A CA 1
ATOM 1312 C C . ALA A 1 169 ? -18.233 -37.235 -20.449 1.00 33.75 169 ALA A C 1
ATOM 1314 O O . ALA A 1 169 ? -18.280 -38.379 -20.003 1.00 33.75 169 ALA A O 1
ATOM 1315 N N . ALA A 1 170 ? -17.623 -36.237 -19.810 1.00 35.16 170 ALA A N 1
ATOM 1316 C CA . ALA A 1 170 ? -17.464 -36.217 -18.358 1.00 35.16 170 ALA A CA 1
ATOM 1317 C C . ALA A 1 170 ? -17.322 -34.769 -17.872 1.00 35.16 170 ALA A C 1
ATOM 1319 O O . ALA A 1 170 ? -16.269 -34.147 -17.977 1.00 35.16 170 ALA A O 1
ATOM 1320 N N . ALA A 1 171 ? -18.424 -34.239 -17.345 1.00 36.25 171 ALA A N 1
ATOM 1321 C CA . ALA A 1 171 ? -18.406 -33.137 -16.403 1.00 36.25 171 ALA A CA 1
ATOM 1322 C C . ALA A 1 171 ? -17.812 -33.629 -15.075 1.00 36.25 171 ALA A C 1
ATOM 1324 O O . ALA A 1 171 ? -18.180 -34.706 -14.607 1.00 36.25 171 ALA A O 1
ATOM 1325 N N . VAL A 1 172 ? -16.974 -32.817 -14.431 1.00 34.47 172 VAL A N 1
ATOM 1326 C CA . VAL A 1 172 ? -16.745 -32.907 -12.985 1.00 34.47 172 VAL A CA 1
ATOM 1327 C C . VAL A 1 172 ? -16.945 -31.516 -12.401 1.00 34.47 172 VAL A C 1
ATOM 1329 O O . VAL A 1 172 ? -16.068 -30.661 -12.443 1.00 34.47 172 VAL A O 1
ATOM 1332 N N . ALA A 1 173 ? -18.152 -31.302 -11.887 1.00 35.97 173 ALA A N 1
ATOM 1333 C CA . ALA A 1 173 ? -18.430 -30.322 -10.854 1.00 35.97 173 ALA A CA 1
ATOM 1334 C C . ALA A 1 173 ? -18.273 -31.022 -9.498 1.00 35.97 173 ALA A C 1
ATOM 1336 O O . ALA A 1 173 ? -18.878 -32.069 -9.295 1.00 35.97 173 ALA A O 1
ATOM 1337 N N . LEU A 1 174 ? -17.482 -30.434 -8.602 1.00 37.31 174 LEU A N 1
ATOM 1338 C CA . LEU A 1 174 ? -17.452 -30.597 -7.139 1.00 37.31 174 LEU A CA 1
ATOM 1339 C C . LEU A 1 174 ? -16.556 -29.430 -6.674 1.00 37.31 174 LEU A C 1
ATOM 1341 O O . LEU A 1 174 ? -15.413 -29.341 -7.092 1.00 37.31 174 LEU A O 1
ATOM 1345 N N . GLY A 1 175 ? -17.007 -28.405 -5.955 1.00 30.84 175 GLY A N 1
ATOM 1346 C CA . GLY A 1 175 ? -17.953 -28.422 -4.851 1.00 30.84 175 GLY A CA 1
ATOM 1347 C C . GLY A 1 175 ? -17.161 -28.299 -3.551 1.00 30.84 175 GLY A C 1
ATOM 1348 O O . GLY A 1 175 ? -16.912 -29.303 -2.903 1.00 30.84 175 GLY A O 1
ATOM 1349 N N . CYS A 1 176 ? -16.766 -27.079 -3.177 1.00 32.31 176 CYS A N 1
ATOM 1350 C CA . CYS A 1 176 ? -16.277 -26.780 -1.830 1.00 32.31 176 CYS A CA 1
ATOM 1351 C C . CYS A 1 176 ? -16.886 -25.459 -1.351 1.00 32.31 176 CYS A C 1
ATOM 1353 O O . CYS A 1 176 ? -16.267 -24.400 -1.371 1.00 32.31 176 CYS A O 1
ATOM 1355 N N . ALA A 1 177 ? -18.151 -25.543 -0.944 1.00 36.19 177 ALA A N 1
ATOM 1356 C CA . ALA A 1 177 ? -18.733 -24.605 -0.003 1.00 36.19 177 ALA A CA 1
ATOM 1357 C C . ALA A 1 177 ? -18.386 -25.103 1.405 1.00 36.19 177 ALA A C 1
ATOM 1359 O O . ALA A 1 177 ? -18.904 -26.131 1.835 1.00 36.19 177 ALA A O 1
ATOM 1360 N N . CYS A 1 178 ? -17.531 -24.379 2.124 1.00 35.47 178 CYS A N 1
ATOM 1361 C CA . CYS A 1 178 ? -17.416 -24.521 3.571 1.00 35.47 178 CYS A CA 1
ATOM 1362 C C . CYS A 1 178 ? -17.957 -23.253 4.222 1.00 35.47 178 CYS A C 1
ATOM 1364 O O . CYS A 1 178 ? -17.338 -22.192 4.201 1.00 35.47 178 CYS A O 1
ATOM 1366 N N . ALA A 1 179 ? -19.159 -23.398 4.772 1.00 36.72 179 ALA A N 1
ATOM 1367 C CA . ALA A 1 179 ? -19.802 -22.444 5.649 1.00 36.72 179 ALA A CA 1
ATOM 1368 C C . ALA A 1 179 ? -18.975 -22.268 6.931 1.00 36.72 179 ALA A C 1
ATOM 1370 O O . ALA A 1 179 ? -18.697 -23.245 7.626 1.00 36.72 179 ALA A O 1
ATOM 1371 N N . VAL A 1 180 ? -18.645 -21.027 7.288 1.00 40.47 180 VAL A N 1
ATOM 1372 C CA . VAL A 1 180 ? -18.263 -20.696 8.665 1.00 40.47 180 VAL A CA 1
ATOM 1373 C C . VAL A 1 180 ? -19.523 -20.233 9.381 1.00 40.47 180 VAL A C 1
ATOM 1375 O O . VAL A 1 180 ? -20.126 -19.214 9.050 1.00 40.47 180 VAL A O 1
ATOM 1378 N N . ALA A 1 181 ? -19.954 -21.056 10.331 1.00 39.38 181 ALA A N 1
ATOM 1379 C CA . ALA A 1 181 ? -21.119 -20.828 11.161 1.00 39.38 181 ALA A CA 1
ATOM 1380 C C . ALA A 1 181 ? -20.912 -19.630 12.103 1.00 39.38 181 ALA A C 1
ATOM 1382 O O . ALA A 1 181 ? -19.939 -19.559 12.852 1.00 39.38 181 ALA A O 1
ATOM 1383 N N . LEU A 1 182 ? -21.899 -18.732 12.106 1.00 32.16 182 LEU A N 1
ATOM 1384 C CA . LEU A 1 182 ? -22.153 -17.750 13.156 1.00 32.16 182 LEU A CA 1
ATOM 1385 C C . LEU A 1 182 ? -22.293 -18.451 14.516 1.00 32.16 182 LEU A C 1
ATOM 1387 O O . LEU A 1 182 ? -23.270 -19.162 14.752 1.00 32.16 182 LEU A O 1
ATOM 1391 N N . ILE A 1 183 ? -21.378 -18.182 15.449 1.00 41.88 183 ILE A N 1
ATOM 1392 C CA . ILE A 1 183 ? -21.629 -18.402 16.877 1.00 41.88 183 ILE A CA 1
ATOM 1393 C C . ILE A 1 183 ? -22.018 -17.060 17.490 1.00 41.88 183 ILE A C 1
ATOM 1395 O O . ILE A 1 183 ? -21.187 -16.273 17.935 1.00 41.88 183 ILE A O 1
ATOM 1399 N N . VAL A 1 184 ? -23.327 -16.823 17.543 1.00 36.34 184 VAL A N 1
ATOM 1400 C CA . VAL A 1 184 ? -23.929 -15.849 18.451 1.00 36.34 184 VAL A CA 1
ATOM 1401 C C . VAL A 1 184 ? -23.872 -16.443 19.859 1.00 36.34 184 VAL A C 1
ATOM 1403 O O . VAL A 1 184 ? -24.581 -17.401 20.164 1.00 36.34 184 VAL A O 1
ATOM 1406 N N . ARG A 1 185 ? -23.073 -15.857 20.755 1.00 40.09 185 ARG A N 1
ATOM 1407 C CA . ARG A 1 185 ? -23.292 -15.994 22.202 1.00 40.09 185 ARG A CA 1
ATOM 1408 C C . ARG A 1 185 ? -23.747 -14.667 22.782 1.00 40.09 185 ARG A C 1
ATOM 1410 O O . ARG A 1 185 ? -22.965 -13.835 23.220 1.00 40.09 185 ARG A O 1
ATOM 1417 N N . LYS A 1 186 ? -25.068 -14.534 22.823 1.00 33.62 186 LYS A N 1
ATOM 1418 C CA . LYS A 1 186 ? -25.794 -13.677 23.754 1.00 33.62 186 LYS A CA 1
ATOM 1419 C C . LYS A 1 186 ? -25.552 -14.195 25.177 1.00 33.62 186 LYS A C 1
ATOM 1421 O O . LYS A 1 186 ? -25.819 -15.366 25.449 1.00 33.62 186 LYS A O 1
ATOM 1426 N N . LYS A 1 187 ? -25.133 -13.329 26.098 1.00 38.91 187 LYS A N 1
ATOM 1427 C CA . LYS A 1 187 ? -25.492 -13.476 27.512 1.00 38.91 187 LYS A CA 1
ATOM 1428 C C . LYS A 1 187 ? -25.800 -12.109 28.110 1.00 38.91 187 LYS A C 1
ATOM 1430 O O . LYS A 1 187 ? -24.955 -11.226 28.137 1.00 38.91 187 LYS A O 1
ATOM 1435 N N . ASN A 1 188 ? -27.054 -11.993 28.531 1.00 43.59 188 ASN A N 1
ATOM 1436 C CA . ASN A 1 188 ? -27.599 -10.927 29.350 1.00 43.59 188 ASN A CA 1
ATOM 1437 C C . ASN A 1 188 ? -27.047 -11.053 30.777 1.00 43.59 188 ASN A C 1
ATOM 1439 O O . ASN A 1 188 ? -27.171 -12.131 31.369 1.00 43.59 188 ASN A O 1
ATOM 1443 N N . ASN A 1 189 ? -26.452 -9.975 31.281 1.00 44.19 189 ASN A N 1
ATOM 1444 C CA . ASN A 1 189 ? -26.774 -9.247 32.519 1.00 44.19 189 ASN A CA 1
ATOM 1445 C C . ASN A 1 189 ? -25.581 -8.374 32.898 1.00 44.19 189 ASN A C 1
ATOM 1447 O O . ASN A 1 189 ? -24.500 -8.951 33.146 1.00 44.19 189 ASN A O 1
#

Foldseek 3Di:
DWDWDKDFDDALKKKKKFKKAFQDQDPDPQAWKWKWFADDDPQWTWTFTDHQQFTWTWIQHNDPVCGIDTDDTFGDHDDHGDMWIKMWIRDPQFTWIDINNRTRGDGHRHDPPHHHGMTTIIHDDGDMDTGPIDMDHDDDPPPPVPPPPPPPDPDDDDDDDDDDDDDDDDDDDDDDDDDDDDDDDDDDD

Radius of gyration: 25.13 Å; chains: 1; bounding box: 46×65×81 Å

pLDDT: mean 70.09, std 22.99, range [26.56, 97.69]

Secondary structure (DSSP, 8-state):
-----EE--S-SSEEEEEEEEESS--SSGGGSEEEEEEEEETTEEEEEEEETTEEEEEEE-S-SSS-EEEEEEE---PPTT-EEEEEEEEETTEEEEEETTEEEEEEEE--SSPPPS-EEEE-SS--EEEEEEEEEE--------------PPPPPP--------------------------------

Sequence (189 aa):
MARFGGLYVRSDDFVYSGTITFDKTGVDFWDGARFVIGYNDPTEFEVIDFQRGGIFYTKRTNDVSTGWQHYTSVPYLFKQGESYDFAIKVIDGKLYVDVNGDRIIDGYAMPADRCEKGFGVFNSKSAFTIENLVISELEKEENNGGGGTTTQPEEPGCGGSLAGYSAAAAAVALGCACAVALIVRKKNN

Organism: NCBI:txid2838506